Protein AF-0000000078280649 (afdb_homodimer)

Secondary structure (DSSP, 8-state):
-EEEEEE-GGGHHHHHHHHHHTHHHHTTSEEEE-HHHHHHHHHHH---EEE---GGGTHHHHHHHHHHHT--SEEEEE--TT---TTS--HHHHHHHHHHTT--EESSHHHHHHHHHHHHHTTTGGGTT-/-EEEEEE-GGGHHHHHHHHHHTHHHHTTSEEEE-HHHHHHHHHHH---EEE---GGGTHHHHHHHHHHHT--SEEEEE--TT---TTS--HHHHHHHHHHTT--EESSHHHHHHHHHHHHHTTTGGGTT-

Solvent-accessible surface area (backbone atoms only — not comparable to full-atom values): 13720 Å² total; per-residue (Å²): 98,33,37,32,40,44,58,34,81,94,31,42,68,57,50,40,54,51,44,50,76,41,36,78,60,52,68,75,37,46,40,33,17,25,28,65,54,21,53,51,42,26,72,72,56,71,48,78,52,50,57,43,46,38,51,83,74,45,9,48,56,54,51,50,49,35,47,77,71,62,68,37,58,31,38,40,38,38,59,52,80,90,60,81,52,89,77,43,74,57,66,64,62,53,49,44,52,28,42,69,69,50,34,26,54,17,58,30,67,50,25,34,53,32,46,54,51,20,52,69,72,50,72,56,53,72,66,70,74,102,98,31,36,34,39,44,55,32,80,93,32,41,67,57,50,40,54,51,44,50,77,41,37,77,59,51,69,75,39,46,37,33,17,25,28,63,54,22,51,51,43,26,70,71,55,71,48,79,52,50,57,42,45,38,52,81,74,46,10,48,56,56,50,50,49,35,46,76,71,62,66,37,57,30,37,40,38,38,60,52,78,90,60,81,51,87,76,44,74,58,66,66,61,53,50,44,53,27,42,69,68,50,33,27,53,16,58,30,66,49,24,35,53,30,46,54,51,20,51,69,72,50,70,56,52,73,65,69,74,102

pLDDT: mean 94.7, std 7.44, range [45.91, 98.75]

InterPro domains:
  IPR004363 Methylglyoxal synthase [MF_00549] (1-120)
  IPR004363 Methylglyoxal synthase [NF003559] (2-118)
  IPR004363 Methylglyoxal synthase [PTHR30492] (2-117)
  IPR011607 Methylglyoxal synthase-like domain [PF02142] (21-107)
  IPR011607 Methylglyoxal synthase-like domain [PS51855] (1-130)
  IPR011607 Methylglyoxal synthase-like domain [SM00851] (14-107)
  IPR036914 Methylglyoxal synthase-like domain superfamily [G3DSA:3.40.50.1380] (1-124)
  IPR036914 Methylglyoxal synthase-like domain superfamily [SSF52335] (1-127)

Nearest PDB structures (foldseek):
  1wo8-assembly1_A  TM=9.524E-01  e=4.689E-14  Thermus thermophilus HB8
  2xw6-assembly1_A  TM=9.669E-01  e=7.816E-14  Thermus sp. GH5
  6f2c-assembly2_G  TM=9.541E-01  e=9.467E-14  Bacillus subtilis subsp. subtilis str. 168
  1vmd-assembly1_A  TM=9.645E-01  e=3.176E-12  Thermotoga maritima
  1b93-assembly1_C-2  TM=9.487E-01  e=2.795E-12  Escherichia coli

Organism: NCBI:txid1796616

Sequence (260 aa):
MNVGIIAHNSKKPLIEDFCIAYKNILAKHQVYATGTTGRRIEEVTNLHVHKFLPGSMGGDKQFTEMIERGDIDMVIFFYNPAMIDQKEPDVYQISRCCDQYNIPIATNIATAESLILGLDHGDLDWRLSKMNVGIIAHNSKKPLIEDFCIAYKNILAKHQVYATGTTGRRIEEVTNLHVHKFLPGSMGGDKQFTEMIERGDIDMVIFFYNPAMIDQKEPDVYQISRCCDQYNIPIATNIATAESLILGLDHGDLDWRLSK

Radius of gyration: 17.65 Å; Cα contacts (8 Å, |Δi|>4): 474; chains: 2; bounding box: 36×46×35 Å

Structure (mmCIF, N/CA/C/O backbone):
data_AF-0000000078280649-model_v1
#
loop_
_entity.id
_entity.type
_entity.pdbx_description
1 polymer 'Methylglyoxal synthase'
#
loop_
_atom_site.group_PDB
_atom_site.id
_atom_site.type_symbol
_atom_site.label_atom_id
_atom_site.label_alt_id
_atom_site.label_comp_id
_atom_site.label_asym_id
_atom_site.label_entity_id
_atom_site.label_seq_id
_atom_site.pdbx_PDB_ins_code
_atom_site.Cartn_x
_atom_site.Cartn_y
_atom_site.Cartn_z
_atom_site.occupancy
_atom_site.B_iso_or_equiv
_atom_site.auth_seq_id
_atom_site.auth_comp_id
_atom_site.auth_asym_id
_atom_site.auth_atom_id
_atom_site.pdbx_PDB_model_num
ATOM 1 N N . MET A 1 1 ? 10.789 -14.617 2.984 1 94.81 1 MET A N 1
ATOM 2 C CA . MET A 1 1 ? 9.453 -14.086 3.236 1 94.81 1 MET A CA 1
ATOM 3 C C . MET A 1 1 ? 8.422 -14.734 2.32 1 94.81 1 MET A C 1
ATOM 5 O O . MET A 1 1 ? 8.766 -15.234 1.247 1 94.81 1 MET A O 1
ATOM 9 N N . ASN A 1 2 ? 7.168 -14.852 2.842 1 97.31 2 ASN A N 1
ATOM 10 C CA . ASN A 1 2 ? 6.051 -15.352 2.053 1 97.31 2 ASN A CA 1
ATOM 11 C C . ASN A 1 2 ? 5.285 -14.211 1.379 1 97.31 2 ASN A C 1
ATOM 13 O O . ASN A 1 2 ? 4.625 -13.414 2.051 1 97.31 2 ASN A O 1
ATOM 17 N N . VAL A 1 3 ? 5.391 -14.234 0.053 1 98.31 3 VAL A N 1
ATOM 18 C CA . VAL A 1 3 ? 4.742 -13.18 -0.714 1 98.31 3 VAL A CA 1
ATOM 19 C C . VAL A 1 3 ? 3.467 -13.719 -1.36 1 98.31 3 VAL A C 1
ATOM 21 O O . VAL A 1 3 ? 3.516 -14.664 -2.15 1 98.31 3 VAL A O 1
ATOM 24 N N . GLY A 1 4 ? 2.338 -13.125 -0.952 1 98.56 4 GLY A N 1
ATOM 25 C CA . GLY A 1 4 ? 1.066 -13.484 -1.56 1 98.56 4 GLY A CA 1
ATOM 26 C C . GLY A 1 4 ? 0.704 -12.609 -2.744 1 98.56 4 GLY A C 1
ATOM 27 O O . GLY A 1 4 ? 0.724 -11.383 -2.645 1 98.56 4 GLY A O 1
ATOM 28 N N . ILE A 1 5 ? 0.337 -13.258 -3.867 1 98.5 5 ILE A N 1
ATOM 29 C CA . ILE A 1 5 ? -0.016 -12.531 -5.078 1 98.5 5 ILE A CA 1
ATOM 30 C C . ILE A 1 5 ? -1.405 -12.953 -5.551 1 98.5 5 ILE A C 1
ATOM 32 O O . ILE A 1 5 ? -1.698 -14.141 -5.652 1 98.5 5 ILE A O 1
ATOM 36 N N . ILE A 1 6 ? -2.271 -12 -5.762 1 97.5 6 ILE A N 1
ATOM 37 C CA . ILE A 1 6 ? -3.635 -12.211 -6.234 1 97.5 6 ILE A CA 1
ATOM 38 C C . ILE A 1 6 ? -4.02 -11.117 -7.227 1 97.5 6 ILE A C 1
ATOM 40 O O . ILE A 1 6 ? -3.555 -9.977 -7.109 1 97.5 6 ILE A O 1
ATOM 44 N N . ALA A 1 7 ? -4.773 -11.477 -8.242 1 96.81 7 ALA A N 1
ATOM 45 C CA . ALA A 1 7 ? -5.152 -10.492 -9.258 1 96.81 7 ALA A CA 1
ATOM 46 C C . ALA A 1 7 ? -6.539 -10.789 -9.812 1 96.81 7 ALA A C 1
ATOM 48 O O . ALA A 1 7 ? -6.938 -11.953 -9.914 1 96.81 7 ALA A O 1
ATOM 49 N N . HIS A 1 8 ? -7.246 -9.742 -10.172 1 96.19 8 HIS A N 1
ATOM 50 C CA . HIS A 1 8 ? -8.398 -9.891 -11.047 1 96.19 8 HIS A CA 1
ATOM 51 C C . HIS A 1 8 ? -7.977 -10.375 -12.43 1 96.19 8 HIS A C 1
ATOM 53 O O . HIS A 1 8 ? -6.828 -10.188 -12.836 1 96.19 8 HIS A O 1
ATOM 59 N N . ASN A 1 9 ? -8.953 -10.953 -13.125 1 94.44 9 ASN A N 1
ATOM 60 C CA . ASN A 1 9 ? -8.656 -11.531 -14.43 1 94.44 9 ASN A CA 1
ATOM 61 C C . ASN A 1 9 ? -8.102 -10.492 -15.398 1 94.44 9 ASN A C 1
ATOM 63 O O . ASN A 1 9 ? -7.137 -10.766 -16.125 1 94.44 9 ASN A O 1
ATOM 67 N N . SER A 1 10 ? -8.641 -9.328 -15.43 1 95.69 10 SER A N 1
ATOM 68 C CA . SER A 1 10 ? -8.25 -8.273 -16.359 1 95.69 10 SER A CA 1
ATOM 69 C C . SER A 1 10 ? -6.852 -7.75 -16.047 1 95.69 10 SER A C 1
ATOM 71 O O . SER A 1 10 ? -6.254 -7.039 -16.859 1 95.69 10 SER A O 1
ATOM 73 N N . LYS A 1 11 ? -6.293 -8.125 -14.867 1 96.94 11 LYS A N 1
ATOM 74 C CA . LYS A 1 11 ? -5.004 -7.59 -14.438 1 96.94 11 LYS A CA 1
ATOM 75 C C . LYS A 1 11 ? -3.934 -8.68 -14.422 1 96.94 11 LYS A C 1
ATOM 77 O O . LYS A 1 11 ? -2.775 -8.414 -14.094 1 96.94 11 LYS A O 1
ATOM 82 N N . LYS A 1 12 ? -4.262 -9.891 -14.797 1 97.06 12 LYS A N 1
ATOM 83 C CA . LYS A 1 12 ? -3.309 -11 -14.758 1 97.06 12 LYS A CA 1
ATOM 84 C C . LYS A 1 12 ? -2.154 -10.766 -15.734 1 97.06 12 LYS A C 1
ATOM 86 O O . LYS A 1 12 ? -1.007 -11.102 -15.438 1 97.06 12 LYS A O 1
ATOM 91 N N . PRO A 1 13 ? -2.404 -10.109 -16.922 1 98 13 PRO A N 1
ATOM 92 C CA . PRO A 1 13 ? -1.24 -9.766 -17.734 1 98 13 PRO A CA 1
ATOM 93 C C . PRO A 1 13 ? -0.276 -8.82 -17.016 1 98 13 PRO A C 1
ATOM 95 O O . PRO A 1 13 ? 0.942 -8.953 -17.172 1 98 13 PRO A O 1
ATOM 98 N N . LEU A 1 14 ? -0.822 -7.922 -16.234 1 97.81 14 LEU A N 1
ATOM 99 C CA . LEU A 1 14 ? 0.015 -7.004 -15.469 1 97.81 14 LEU A CA 1
ATOM 100 C C . LEU A 1 14 ? 0.838 -7.754 -14.422 1 97.81 14 LEU A C 1
ATOM 102 O O . LEU A 1 14 ? 2.01 -7.438 -14.203 1 97.81 14 LEU A O 1
ATOM 106 N N . ILE A 1 15 ? 0.266 -8.742 -13.773 1 97.88 15 ILE A N 1
ATOM 107 C CA . ILE A 1 15 ? 0.989 -9.539 -12.789 1 97.88 15 ILE A CA 1
ATOM 108 C C . ILE A 1 15 ? 2.109 -10.312 -13.484 1 97.88 15 ILE A C 1
ATOM 110 O O . ILE A 1 15 ? 3.203 -10.461 -12.93 1 97.88 15 ILE A O 1
ATOM 114 N N . GLU A 1 16 ? 1.781 -10.82 -14.656 1 98.56 16 GLU A N 1
ATOM 115 C CA . GLU A 1 16 ? 2.82 -11.516 -15.406 1 98.56 16 GLU A CA 1
ATOM 116 C C . GLU A 1 16 ? 4.02 -10.609 -15.656 1 98.56 16 GLU A C 1
ATOM 118 O O . GLU A 1 16 ? 5.156 -10.977 -15.367 1 98.56 16 GLU A O 1
ATOM 123 N N . ASP A 1 17 ? 3.752 -9.414 -16.172 1 98.56 17 ASP A N 1
ATOM 124 C CA . ASP A 1 17 ? 4.812 -8.453 -16.453 1 98.56 17 ASP A CA 1
ATOM 125 C C . ASP A 1 17 ? 5.586 -8.102 -15.18 1 98.56 17 ASP A C 1
ATOM 127 O O . ASP A 1 17 ? 6.816 -8.039 -15.195 1 98.56 17 ASP A O 1
ATOM 131 N N . PHE A 1 18 ? 4.844 -7.891 -14.109 1 98.56 18 PHE A N 1
ATOM 132 C CA . PHE A 1 18 ? 5.445 -7.543 -12.828 1 98.56 18 PHE A CA 1
ATOM 133 C C . PHE A 1 18 ? 6.375 -8.648 -12.352 1 98.56 18 PHE A C 1
ATOM 135 O O . PHE A 1 18 ? 7.504 -8.383 -11.93 1 98.56 18 PHE A O 1
ATOM 142 N N . CYS A 1 19 ? 5.902 -9.891 -12.414 1 98.75 19 CYS A N 1
ATOM 143 C CA . CYS A 1 19 ? 6.68 -11.016 -11.898 1 98.75 19 CYS A CA 1
ATOM 144 C C . CYS A 1 19 ? 7.887 -11.297 -12.789 1 98.75 19 CYS A C 1
ATOM 146 O O . CYS A 1 19 ? 8.938 -11.711 -12.297 1 98.75 19 CYS A O 1
ATOM 148 N N . ILE A 1 20 ? 7.723 -11.039 -14.125 1 98.75 20 ILE A N 1
ATOM 149 C CA . ILE A 1 20 ? 8.875 -11.156 -15.016 1 98.75 20 ILE A CA 1
ATOM 150 C C . ILE A 1 20 ? 9.922 -10.117 -14.633 1 98.75 20 ILE A C 1
ATOM 152 O O . ILE A 1 20 ? 11.102 -10.445 -14.477 1 98.75 20 ILE A O 1
ATOM 156 N N . ALA A 1 21 ? 9.539 -8.914 -14.453 1 98.31 21 ALA A N 1
ATOM 157 C CA . ALA A 1 21 ? 10.445 -7.797 -14.188 1 98.31 21 ALA A CA 1
ATOM 158 C C . ALA A 1 21 ? 11.195 -8 -12.875 1 98.31 21 ALA A C 1
ATOM 160 O O . ALA A 1 21 ? 12.359 -7.609 -12.75 1 98.31 21 ALA A O 1
ATOM 161 N N . TYR A 1 22 ? 10.516 -8.625 -11.93 1 98.31 22 TYR A N 1
ATOM 162 C CA . TYR A 1 22 ? 11.117 -8.695 -10.602 1 98.31 22 TYR A CA 1
ATOM 163 C C . TYR A 1 22 ? 11.383 -10.148 -10.203 1 98.31 22 TYR A C 1
ATOM 165 O O . TYR A 1 22 ? 11.422 -10.469 -9.016 1 98.31 22 TYR A O 1
ATOM 173 N N . LYS A 1 23 ? 11.547 -10.992 -11.164 1 98.5 23 LYS A N 1
ATOM 174 C CA . LYS A 1 23 ? 11.719 -12.43 -10.977 1 98.5 23 LYS A CA 1
ATOM 175 C C . LYS A 1 23 ? 12.906 -12.734 -10.07 1 98.5 23 LYS A C 1
ATOM 177 O O . LYS A 1 23 ? 12.828 -13.609 -9.211 1 98.5 23 LYS A O 1
ATOM 182 N N . ASN A 1 24 ? 13.969 -11.992 -10.18 1 98.44 24 ASN A N 1
ATOM 183 C CA . ASN A 1 24 ? 15.18 -12.258 -9.406 1 98.44 24 ASN A CA 1
ATOM 184 C C . ASN A 1 24 ? 14.969 -11.977 -7.922 1 98.44 24 ASN A C 1
ATOM 186 O O . ASN A 1 24 ? 15.57 -12.633 -7.07 1 98.44 24 ASN A O 1
ATOM 190 N N . ILE A 1 25 ? 14.148 -11.016 -7.637 1 98.31 25 ILE A N 1
ATOM 191 C CA . ILE A 1 25 ? 13.844 -10.719 -6.242 1 98.31 25 ILE A CA 1
ATOM 192 C C . ILE A 1 25 ? 12.859 -11.766 -5.699 1 98.31 25 ILE A C 1
ATOM 194 O O . ILE A 1 25 ? 13.078 -12.328 -4.625 1 98.31 25 ILE A O 1
ATOM 198 N N . LEU A 1 26 ? 11.836 -12.094 -6.457 1 98.5 26 LEU A N 1
ATOM 199 C CA . LEU A 1 26 ? 10.805 -13.031 -6.039 1 98.5 26 LEU A CA 1
ATOM 200 C C . LEU A 1 26 ? 11.391 -14.422 -5.82 1 98.5 26 LEU A C 1
ATOM 202 O O . LEU A 1 26 ? 10.93 -15.164 -4.945 1 98.5 26 LEU A O 1
ATOM 206 N N . ALA A 1 27 ? 12.461 -14.758 -6.574 1 98.5 27 ALA A N 1
ATOM 207 C CA . ALA A 1 27 ? 13.07 -16.078 -6.52 1 98.5 27 ALA A CA 1
ATOM 208 C C . ALA A 1 27 ? 13.711 -16.344 -5.156 1 98.5 27 ALA A C 1
ATOM 210 O O . ALA A 1 27 ? 13.984 -17.484 -4.801 1 98.5 27 ALA A O 1
ATOM 211 N N . LYS A 1 28 ? 13.961 -15.305 -4.418 1 97.69 28 LYS A N 1
ATOM 212 C CA . LYS A 1 28 ? 14.594 -15.422 -3.105 1 97.69 28 LYS A CA 1
ATOM 213 C C . LYS A 1 28 ? 13.547 -15.641 -2.014 1 97.69 28 LYS A C 1
ATOM 215 O O . LYS A 1 28 ? 13.891 -15.773 -0.836 1 97.69 28 LYS A O 1
ATOM 220 N N . HIS A 1 29 ? 12.281 -15.727 -2.373 1 97.56 29 HIS A N 1
ATOM 221 C CA . HIS A 1 29 ? 11.172 -15.82 -1.431 1 97.56 29 HIS A CA 1
ATOM 222 C C . HIS A 1 29 ? 10.188 -16.906 -1.836 1 97.56 29 HIS A C 1
ATOM 224 O O . HIS A 1 29 ? 10.398 -17.594 -2.838 1 97.56 29 HIS A O 1
ATOM 230 N N . GLN A 1 30 ? 9.266 -17.172 -0.941 1 98.06 30 GLN A N 1
ATOM 231 C CA . GLN A 1 30 ? 8.172 -18.062 -1.276 1 98.06 30 GLN A CA 1
ATOM 232 C C . GLN A 1 30 ? 6.977 -17.297 -1.829 1 98.06 30 GLN A C 1
ATOM 234 O O . GLN A 1 30 ? 6.527 -16.312 -1.222 1 98.06 30 GLN A O 1
ATOM 239 N N . VAL A 1 31 ? 6.527 -17.766 -2.979 1 98.62 31 VAL A N 1
ATOM 240 C CA . VAL A 1 31 ? 5.414 -17.078 -3.621 1 98.62 31 VAL A CA 1
ATOM 241 C C . VAL A 1 31 ? 4.137 -17.906 -3.471 1 98.62 31 VAL A C 1
ATOM 243 O O . VAL A 1 31 ? 4.137 -19.109 -3.727 1 98.62 31 VAL A O 1
ATOM 246 N N . TYR A 1 32 ? 3.111 -17.297 -3.016 1 98.69 32 TYR A N 1
ATOM 247 C CA . TYR A 1 32 ? 1.771 -17.859 -2.902 1 98.69 32 TYR A CA 1
ATOM 248 C C . TYR A 1 32 ? 0.788 -17.125 -3.801 1 98.69 32 TYR A C 1
ATOM 250 O O . TYR A 1 32 ? 0.842 -15.898 -3.914 1 98.69 32 TYR A O 1
ATOM 258 N N . ALA A 1 33 ? -0.126 -17.859 -4.406 1 98.19 33 ALA A N 1
ATOM 259 C CA . ALA A 1 33 ? -1.105 -17.219 -5.281 1 98.19 33 ALA A CA 1
ATOM 260 C C . ALA A 1 33 ? -2.348 -18.094 -5.445 1 98.19 33 ALA A C 1
ATOM 262 O O . ALA A 1 33 ? -2.322 -19.281 -5.133 1 98.19 33 ALA A O 1
ATOM 263 N N . THR A 1 34 ? -3.445 -17.438 -5.816 1 95.88 34 THR A N 1
ATOM 264 C CA . THR A 1 34 ? -4.609 -18.219 -6.207 1 95.88 34 THR A CA 1
ATOM 265 C C . THR A 1 34 ? -4.305 -19.062 -7.449 1 95.88 34 THR A C 1
ATOM 267 O O . THR A 1 34 ? -3.367 -18.75 -8.188 1 95.88 34 THR A O 1
ATOM 270 N N . GLY A 1 35 ? -5.066 -20.078 -7.695 1 95.31 35 GLY A N 1
ATOM 271 C CA . GLY A 1 35 ? -4.777 -21.109 -8.672 1 95.31 35 GLY A CA 1
ATOM 272 C C . GLY A 1 35 ? -4.461 -20.562 -10.055 1 95.31 35 GLY A C 1
ATOM 273 O O . GLY A 1 35 ? -3.385 -20.812 -10.594 1 95.31 35 GLY A O 1
ATOM 274 N N . THR A 1 36 ? -5.316 -19.766 -10.648 1 94.62 36 THR A N 1
ATOM 275 C CA . THR A 1 36 ? -5.105 -19.266 -12 1 94.62 36 THR A CA 1
ATOM 276 C C . THR A 1 36 ? -3.957 -18.25 -12.031 1 94.62 36 THR A C 1
ATOM 278 O O . THR A 1 36 ? -3.086 -18.328 -12.898 1 94.62 36 THR A O 1
ATOM 281 N N . THR A 1 37 ? -3.867 -17.391 -11.07 1 96.81 37 THR A N 1
ATOM 282 C CA . THR A 1 37 ? -2.781 -16.406 -10.969 1 96.81 37 THR A CA 1
ATOM 283 C C . THR A 1 37 ? -1.438 -17.125 -10.82 1 96.81 37 THR A C 1
ATOM 285 O O . THR A 1 37 ? -0.472 -16.781 -11.508 1 96.81 37 THR A O 1
ATOM 288 N N . GLY A 1 38 ? -1.431 -18.094 -9.992 1 98.06 38 GLY A N 1
ATOM 289 C CA . GLY A 1 38 ? -0.205 -18.828 -9.75 1 98.06 38 GLY A CA 1
ATOM 290 C C . GLY A 1 38 ? 0.308 -19.562 -10.969 1 98.06 38 GLY A C 1
ATOM 291 O O . GLY A 1 38 ? 1.511 -19.562 -11.242 1 98.06 38 GLY A O 1
ATOM 292 N N . ARG A 1 39 ? -0.624 -20.203 -11.695 1 97.75 39 ARG A N 1
ATOM 293 C CA . ARG A 1 39 ? -0.247 -20.906 -12.914 1 97.75 39 ARG A CA 1
ATOM 294 C C . ARG A 1 39 ? 0.385 -19.953 -13.922 1 97.75 39 ARG A C 1
ATOM 296 O O . ARG A 1 39 ? 1.415 -20.266 -14.523 1 97.75 39 ARG A O 1
ATOM 303 N N . ARG A 1 40 ? -0.189 -18.812 -14.094 1 97.81 40 ARG A N 1
ATOM 304 C CA . ARG A 1 40 ? 0.304 -17.812 -15.047 1 97.81 40 ARG A CA 1
ATOM 305 C C . ARG A 1 40 ? 1.692 -17.328 -14.648 1 97.81 40 ARG A C 1
ATOM 307 O O . ARG A 1 40 ? 2.572 -17.188 -15.5 1 97.81 40 ARG A O 1
ATOM 314 N N . ILE A 1 41 ? 1.835 -17.078 -13.344 1 98.56 41 ILE A N 1
ATOM 315 C CA . ILE A 1 41 ? 3.131 -16.625 -12.852 1 98.56 41 ILE A CA 1
ATOM 316 C C . ILE A 1 41 ? 4.191 -17.688 -13.133 1 98.56 41 ILE A C 1
ATOM 318 O O . ILE A 1 41 ? 5.27 -17.375 -13.641 1 98.56 41 ILE A O 1
ATOM 322 N N . GLU A 1 42 ? 3.869 -18.938 -12.859 1 98.56 42 GLU A N 1
ATOM 323 C CA . GLU A 1 42 ? 4.809 -20.031 -13.102 1 98.56 42 GLU A CA 1
ATOM 324 C C . GLU A 1 42 ? 5.191 -20.109 -14.57 1 98.56 42 GLU A C 1
ATOM 326 O O . GLU A 1 42 ? 6.367 -20.297 -14.906 1 98.56 42 GLU A O 1
ATOM 331 N N . GLU A 1 43 ? 4.273 -19.969 -15.359 1 98.31 43 GLU A N 1
ATOM 332 C CA . GLU A 1 43 ? 4.477 -20.109 -16.797 1 98.31 43 GLU A CA 1
ATOM 333 C C . GLU A 1 43 ? 5.449 -19.062 -17.328 1 98.31 43 GLU A C 1
ATOM 335 O O . GLU A 1 43 ? 6.293 -19.359 -18.172 1 98.31 43 GLU A O 1
ATOM 340 N N . VAL A 1 44 ? 5.391 -17.875 -16.812 1 98.38 44 VAL A N 1
ATOM 341 C CA . VAL A 1 44 ? 6.145 -16.797 -17.438 1 98.38 44 VAL A CA 1
ATOM 342 C C . VAL A 1 44 ? 7.48 -16.609 -16.719 1 98.38 44 VAL A C 1
ATOM 344 O O . VAL A 1 44 ? 8.391 -15.953 -17.234 1 98.38 44 VAL A O 1
ATOM 347 N N . THR A 1 45 ? 7.613 -17.125 -15.477 1 98.44 45 THR A N 1
ATOM 348 C CA . THR A 1 45 ? 8.82 -16.828 -14.711 1 98.44 45 THR A CA 1
ATOM 349 C C . THR A 1 45 ? 9.586 -18.125 -14.398 1 98.44 45 THR A C 1
ATOM 351 O O . THR A 1 45 ? 10.75 -18.062 -13.992 1 98.44 45 THR A O 1
ATOM 354 N N . ASN A 1 46 ? 8.953 -19.281 -14.43 1 98 46 ASN A N 1
ATOM 355 C CA . ASN A 1 46 ? 9.477 -20.578 -14.023 1 98 46 ASN A CA 1
ATOM 356 C C . ASN A 1 46 ? 9.75 -20.625 -12.523 1 98 46 ASN A C 1
ATOM 358 O O . ASN A 1 46 ? 10.508 -21.469 -12.055 1 98 46 ASN A O 1
ATOM 362 N N . LEU A 1 47 ? 9.203 -19.688 -11.773 1 98.25 47 LEU A N 1
ATOM 363 C CA . LEU A 1 47 ? 9.25 -19.75 -10.312 1 98.25 47 LEU A CA 1
ATOM 364 C C . LEU A 1 47 ? 8.281 -20.797 -9.781 1 98.25 47 LEU A C 1
ATOM 366 O O . LEU A 1 47 ? 7.219 -21.016 -10.375 1 98.25 47 LEU A O 1
ATOM 370 N N . HIS A 1 48 ? 8.688 -21.438 -8.703 1 98.19 48 HIS A N 1
ATOM 371 C CA . HIS A 1 48 ? 7.703 -22.25 -7.992 1 98.19 48 HIS A CA 1
ATOM 372 C C . HIS A 1 48 ? 6.703 -21.375 -7.246 1 98.19 48 HIS A C 1
ATOM 374 O O . HIS A 1 48 ? 7.098 -20.438 -6.539 1 98.19 48 HIS A O 1
ATOM 380 N N . VAL A 1 49 ? 5.41 -21.656 -7.426 1 98.56 49 VAL A N 1
ATOM 381 C CA . VAL A 1 49 ? 4.344 -20.922 -6.754 1 98.56 49 VAL A CA 1
ATOM 382 C C . VAL A 1 49 ? 3.457 -21.891 -5.973 1 98.56 49 VAL A C 1
ATOM 384 O O . VAL A 1 49 ? 3.012 -22.906 -6.512 1 98.56 49 VAL A O 1
ATOM 387 N N . HIS A 1 50 ? 3.314 -21.625 -4.711 1 98.56 50 HIS A N 1
ATOM 388 C CA . HIS A 1 50 ? 2.291 -22.328 -3.938 1 98.56 50 HIS A CA 1
ATOM 389 C C . HIS A 1 50 ? 0.893 -21.859 -4.32 1 98.56 50 HIS A C 1
ATOM 391 O O . HIS A 1 50 ? 0.534 -20.703 -4.062 1 98.56 50 HIS A O 1
ATOM 397 N N . LYS A 1 51 ? 0.156 -22.734 -4.891 1 98.06 51 LYS A N 1
ATOM 398 C CA . LYS A 1 51 ? -1.134 -22.312 -5.434 1 98.06 51 LYS A CA 1
ATOM 399 C C . LYS A 1 51 ? -2.279 -22.75 -4.527 1 98.06 51 LYS A C 1
ATOM 401 O O . LYS A 1 51 ? -2.326 -23.906 -4.09 1 98.06 51 LYS A O 1
ATOM 406 N N . PHE A 1 52 ? -3.125 -21.719 -4.164 1 96.56 52 PHE A N 1
ATOM 407 C CA . PHE A 1 52 ? -4.43 -22.016 -3.58 1 96.56 52 PHE A CA 1
ATOM 408 C C . PHE A 1 52 ? -5.41 -22.484 -4.648 1 96.56 52 PHE A C 1
ATOM 410 O O . PHE A 1 52 ? -5.012 -22.75 -5.785 1 96.56 52 PHE A O 1
ATOM 417 N N . LEU A 1 53 ? -6.684 -22.703 -4.223 1 94.5 53 LEU A N 1
ATOM 418 C CA . LEU A 1 53 ? -7.75 -22.906 -5.195 1 94.5 53 LEU A CA 1
ATOM 419 C C . LEU A 1 53 ? -7.957 -21.656 -6.051 1 94.5 53 LEU A C 1
ATOM 421 O O . LEU A 1 53 ? -7.527 -20.562 -5.68 1 94.5 53 LEU A O 1
ATOM 425 N N . PRO A 1 54 ? -8.609 -21.922 -7.215 1 91.44 54 PRO A N 1
ATOM 426 C CA . PRO A 1 54 ? -9.031 -20.719 -7.941 1 91.44 54 PRO A CA 1
ATOM 427 C C . PRO A 1 54 ? -9.914 -19.812 -7.098 1 91.44 54 PRO A C 1
ATOM 429 O O . PRO A 1 54 ? -10.633 -20.281 -6.211 1 91.44 54 PRO A O 1
ATOM 432 N N . GLY A 1 55 ? -9.797 -18.438 -7.316 1 86.81 55 GLY A N 1
ATOM 433 C CA . GLY A 1 55 ? -10.562 -17.469 -6.547 1 86.81 55 GLY A CA 1
ATOM 434 C C . GLY A 1 55 ? -12.039 -17.797 -6.488 1 86.81 55 GLY A C 1
ATOM 435 O O . GLY A 1 55 ? -12.656 -17.719 -5.422 1 86.81 55 GLY A O 1
ATOM 436 N N . SER A 1 56 ? -12.617 -18.188 -7.641 1 85.62 56 SER A N 1
ATOM 437 C CA . SER A 1 56 ? -14.039 -18.469 -7.742 1 85.62 56 SER A CA 1
ATOM 438 C C . SER A 1 56 ? -14.406 -19.719 -6.941 1 85.62 56 SER A C 1
ATOM 440 O O . SER A 1 56 ? -15.586 -19.969 -6.684 1 85.62 56 SER A O 1
ATOM 442 N N . MET A 1 57 ? -13.492 -20.484 -6.52 1 91.56 57 MET A N 1
ATOM 443 C CA . MET A 1 57 ? -13.734 -21.734 -5.812 1 91.56 57 MET A CA 1
ATOM 444 C C . MET A 1 57 ? -13.297 -21.625 -4.352 1 91.56 57 MET A C 1
ATOM 446 O O . MET A 1 57 ? -13.172 -22.641 -3.662 1 91.56 57 MET A O 1
ATOM 450 N N . GLY A 1 58 ? -12.938 -20.453 -3.896 1 92.25 58 GLY A N 1
ATOM 451 C CA . GLY A 1 58 ? -12.594 -20.25 -2.496 1 92.25 58 GLY A CA 1
ATOM 452 C C . GLY A 1 58 ? -11.125 -19.938 -2.279 1 92.25 58 GLY A C 1
ATOM 453 O O . GLY A 1 58 ? -10.672 -19.812 -1.138 1 92.25 58 GLY A O 1
ATOM 454 N N . GLY A 1 59 ? -10.344 -19.828 -3.336 1 93.81 59 GLY A N 1
ATOM 455 C CA . GLY A 1 59 ? -8.938 -19.5 -3.205 1 93.81 59 GLY A CA 1
ATOM 456 C C . GLY A 1 59 ? -8.688 -18.203 -2.48 1 93.81 59 GLY A C 1
ATOM 457 O O . GLY A 1 59 ? -7.668 -18.047 -1.797 1 93.81 59 GLY A O 1
ATOM 458 N N . ASP A 1 60 ? -9.586 -17.234 -2.65 1 93.38 60 ASP A N 1
ATOM 459 C CA . ASP A 1 60 ? -9.453 -15.945 -1.966 1 93.38 60 ASP A CA 1
ATOM 460 C C . ASP A 1 60 ? -9.672 -16.094 -0.463 1 93.38 60 ASP A C 1
ATOM 462 O O . ASP A 1 60 ? -9.047 -15.398 0.336 1 93.38 60 ASP A O 1
ATOM 466 N N . LYS A 1 61 ? -10.547 -17 -0.014 1 94.94 61 LYS A N 1
ATOM 467 C CA . LYS A 1 61 ? -10.734 -17.281 1.407 1 94.94 61 LYS A CA 1
ATOM 468 C C . LYS A 1 61 ? -9.508 -17.969 1.996 1 94.94 61 LYS A C 1
ATOM 470 O O . LYS A 1 61 ? -9.078 -17.656 3.105 1 94.94 61 LYS A O 1
ATOM 475 N N . GLN A 1 62 ? -8.992 -18.953 1.239 1 95.75 62 GLN A N 1
ATOM 476 C CA . GLN A 1 62 ? -7.738 -19.578 1.653 1 95.75 62 GLN A CA 1
ATOM 477 C C . GLN A 1 62 ? -6.641 -18.547 1.852 1 95.75 62 GLN A C 1
ATOM 479 O O . GLN A 1 62 ? -5.926 -18.562 2.857 1 95.75 62 GLN A O 1
ATOM 484 N N . PHE A 1 63 ? -6.566 -17.625 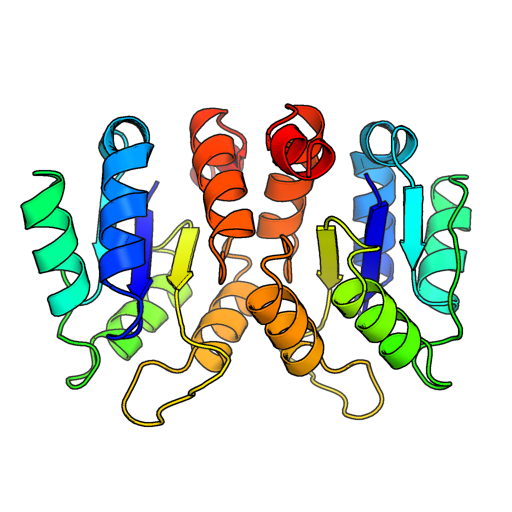0.877 1 95.19 63 PHE A N 1
ATOM 485 C CA . PHE A 1 63 ? -5.586 -16.531 0.903 1 95.19 63 PHE A CA 1
ATOM 486 C C . PHE A 1 63 ? -5.75 -15.688 2.158 1 95.19 63 PHE A C 1
ATOM 488 O O . PHE A 1 63 ? -4.789 -15.469 2.896 1 95.19 63 PHE A O 1
ATOM 495 N N . THR A 1 64 ? -6.957 -15.273 2.469 1 96.38 64 THR A N 1
ATOM 496 C CA . THR A 1 64 ? -7.242 -14.43 3.623 1 96.38 64 THR A CA 1
ATOM 497 C C . THR A 1 64 ? -6.941 -15.172 4.922 1 96.38 64 THR A C 1
ATOM 499 O O . THR A 1 64 ? -6.426 -14.586 5.871 1 96.38 64 THR A O 1
ATOM 502 N N . GLU A 1 65 ? -7.23 -16.453 4.977 1 97 65 GLU A N 1
ATOM 503 C CA . GLU A 1 65 ? -6.93 -17.266 6.152 1 97 65 GLU A CA 1
ATOM 504 C C . GLU A 1 65 ? -5.43 -17.297 6.43 1 97 65 GLU A C 1
ATOM 506 O O . GLU A 1 65 ? -5.008 -17.219 7.586 1 97 65 GLU A O 1
ATOM 511 N N . MET A 1 66 ? -4.656 -17.391 5.406 1 96.81 66 MET A N 1
ATOM 512 C CA . MET A 1 66 ? -3.207 -17.422 5.566 1 96.81 66 MET A CA 1
ATOM 513 C C . MET A 1 66 ? -2.693 -16.094 6.109 1 96.81 66 MET A C 1
ATOM 515 O O . MET A 1 66 ? -1.76 -16.078 6.914 1 96.81 66 MET A O 1
ATOM 519 N N . ILE A 1 67 ? -3.275 -14.992 5.652 1 96.44 67 ILE A N 1
ATOM 520 C CA . ILE A 1 67 ? -2.926 -13.68 6.184 1 96.44 67 ILE A CA 1
ATOM 521 C C . ILE A 1 67 ? -3.227 -13.633 7.68 1 96.44 67 ILE A C 1
ATOM 523 O O . ILE A 1 67 ? -2.371 -13.25 8.484 1 96.44 67 ILE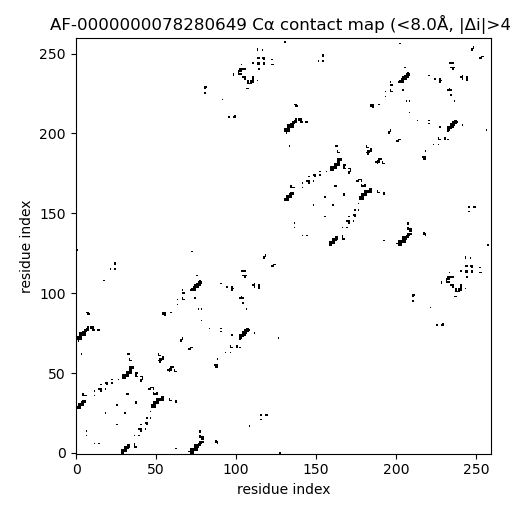 A O 1
ATOM 527 N N . GLU A 1 68 ? -4.406 -14.102 8.062 1 96.31 68 GLU A N 1
ATOM 528 C CA . GLU A 1 68 ? -4.875 -14.039 9.445 1 96.31 68 GLU A CA 1
ATOM 529 C C . GLU A 1 68 ? -4 -14.891 10.359 1 96.31 68 GLU A C 1
ATOM 531 O O . GLU A 1 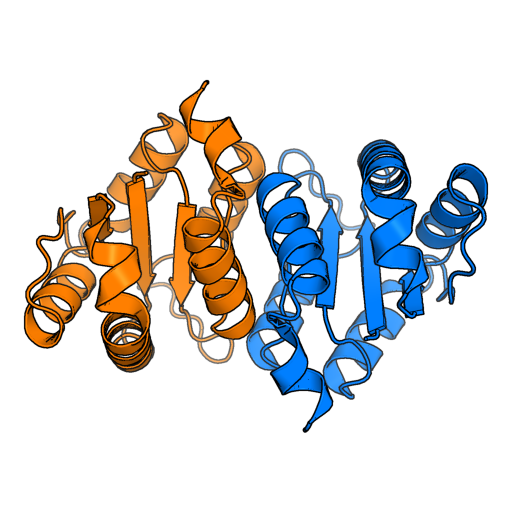68 ? -3.805 -14.547 11.531 1 96.31 68 GLU A O 1
ATOM 536 N N . ARG A 1 69 ? -3.439 -15.914 9.789 1 95.69 69 ARG A N 1
ATOM 537 C CA . ARG A 1 69 ? -2.609 -16.828 10.57 1 95.69 69 ARG A CA 1
ATOM 538 C C . ARG A 1 69 ? -1.177 -16.312 10.672 1 95.69 69 ARG A C 1
ATOM 540 O O . ARG A 1 69 ? -0.365 -16.859 11.414 1 95.69 69 ARG A O 1
ATOM 547 N N . GLY A 1 70 ? -0.873 -15.367 9.906 1 93.25 70 GLY A N 1
ATOM 548 C CA . GLY A 1 70 ? 0.478 -14.828 9.93 1 93.25 70 GLY A CA 1
ATOM 549 C C . GLY A 1 70 ? 1.415 -15.531 8.961 1 93.25 70 GLY A C 1
ATOM 550 O O . GLY A 1 70 ? 2.635 -15.375 9.047 1 93.25 70 GLY A O 1
ATOM 551 N N . ASP A 1 71 ? 0.859 -16.219 7.965 1 96.19 71 ASP A N 1
ATOM 552 C CA . ASP A 1 71 ? 1.659 -17.031 7.059 1 96.19 71 ASP A CA 1
ATOM 553 C C . ASP A 1 71 ? 1.973 -16.266 5.77 1 96.19 71 ASP A C 1
ATOM 555 O O . ASP A 1 71 ? 2.584 -16.828 4.852 1 96.19 71 ASP A O 1
ATOM 559 N N . ILE A 1 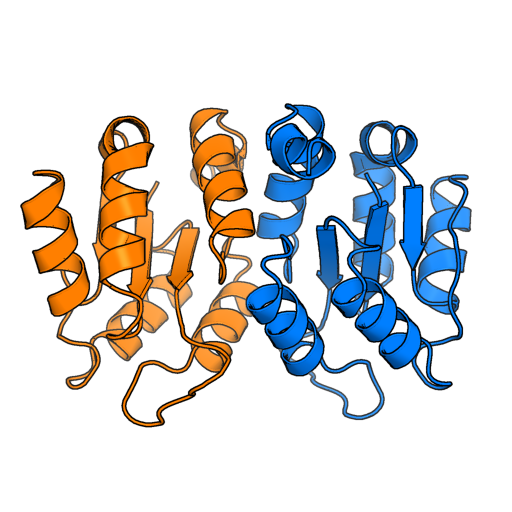72 ? 1.54 -15.039 5.637 1 97.19 72 ILE A N 1
ATOM 560 C CA . ILE A 1 72 ? 1.87 -14.164 4.52 1 97.19 72 ILE A CA 1
ATOM 561 C C . ILE A 1 72 ? 2.547 -12.898 5.039 1 97.19 72 ILE A C 1
ATOM 563 O O . ILE A 1 72 ? 2.064 -12.273 5.988 1 97.19 72 ILE A O 1
ATOM 567 N N . ASP A 1 73 ? 3.631 -12.508 4.391 1 96.94 73 ASP A N 1
ATOM 568 C CA . ASP A 1 73 ? 4.426 -11.391 4.887 1 96.94 73 ASP A CA 1
ATOM 569 C C . ASP A 1 73 ? 4.176 -10.125 4.062 1 96.94 73 ASP A C 1
ATOM 571 O O . ASP A 1 73 ? 4.492 -9.023 4.5 1 96.94 73 ASP A O 1
ATOM 575 N N . MET A 1 74 ? 3.668 -10.328 2.902 1 98.06 74 MET A N 1
ATOM 576 C CA . MET A 1 74 ? 3.395 -9.234 1.982 1 98.06 74 MET A CA 1
ATOM 577 C C . MET A 1 74 ? 2.352 -9.633 0.946 1 98.06 74 MET A C 1
ATOM 579 O O . MET A 1 74 ? 2.32 -10.789 0.505 1 98.06 74 MET A O 1
ATOM 583 N N . VAL A 1 75 ? 1.54 -8.672 0.543 1 98.62 75 VAL A N 1
ATOM 584 C CA . VAL A 1 75 ? 0.486 -8.977 -0.42 1 98.62 75 VAL A CA 1
ATOM 585 C C . VAL A 1 75 ? 0.574 -8.008 -1.6 1 98.62 75 VAL A C 1
ATOM 587 O O . VAL A 1 75 ? 0.737 -6.797 -1.409 1 98.62 75 VAL A O 1
ATOM 590 N N . ILE A 1 76 ? 0.558 -8.555 -2.777 1 98.69 76 ILE A N 1
ATOM 591 C CA . ILE A 1 76 ? 0.375 -7.801 -4.012 1 98.69 76 ILE A CA 1
ATOM 592 C C . ILE A 1 76 ? -0.964 -8.164 -4.648 1 98.69 76 ILE A C 1
ATOM 594 O O . ILE A 1 76 ? -1.189 -9.32 -5.012 1 98.69 76 ILE A O 1
ATOM 598 N N . PHE A 1 77 ? -1.862 -7.219 -4.703 1 98.44 77 PHE A N 1
ATOM 599 C CA . PHE A 1 77 ? -3.191 -7.43 -5.262 1 98.44 77 PHE A CA 1
ATOM 600 C C . PHE A 1 77 ? -3.486 -6.406 -6.355 1 98.44 77 PHE A C 1
ATOM 602 O O . PHE A 1 77 ? -3.74 -5.234 -6.062 1 98.44 77 PHE A O 1
ATOM 609 N N . PHE A 1 78 ? -3.518 -6.91 -7.621 1 97.5 78 PHE A N 1
ATOM 610 C CA . PHE A 1 78 ? -3.908 -6.027 -8.711 1 97.5 78 PHE A CA 1
ATOM 611 C C . PHE A 1 78 ? -5.363 -6.258 -9.102 1 97.5 78 PHE A C 1
ATOM 613 O O . PHE A 1 78 ? -5.754 -7.383 -9.422 1 97.5 78 PHE A O 1
ATOM 620 N N . TYR A 1 79 ? -6.113 -5.281 -9.078 1 96.44 79 TYR A N 1
ATOM 621 C CA . TYR A 1 79 ? -7.527 -5.32 -9.438 1 96.44 79 TYR A CA 1
ATOM 622 C C . TYR A 1 79 ? -7.895 -4.152 -10.344 1 96.44 79 TYR A C 1
ATOM 624 O O . TYR A 1 79 ? -7.062 -3.281 -10.617 1 96.44 79 TYR A O 1
ATOM 632 N N . ASN A 1 80 ? -9.047 -4.184 -10.953 1 93.44 80 ASN A N 1
ATOM 633 C CA . ASN A 1 80 ? -9.523 -3.109 -11.82 1 93.44 80 ASN A CA 1
ATOM 634 C C . ASN A 1 80 ? -10.477 -2.172 -11.086 1 93.44 80 ASN A C 1
ATOM 636 O O . ASN A 1 80 ? -11.656 -2.48 -10.93 1 93.44 80 ASN A O 1
ATOM 640 N N . PRO A 1 81 ? -9.945 -1.037 -10.719 1 91.81 81 PRO A N 1
ATOM 641 C CA . PRO A 1 81 ? -10.805 -0.13 -9.953 1 91.81 81 PRO A CA 1
ATOM 642 C C . PRO A 1 81 ? -11.969 0.414 -10.773 1 91.81 81 PRO A C 1
ATOM 644 O O . PRO A 1 81 ? -12.961 0.885 -10.203 1 91.81 81 PRO A O 1
ATOM 647 N N . ALA A 1 82 ? -11.875 0.346 -12.086 1 89.5 82 ALA A N 1
ATOM 648 C CA . ALA A 1 82 ? -12.93 0.862 -12.953 1 89.5 82 ALA A CA 1
ATOM 649 C C . ALA A 1 82 ? -14.047 -0.158 -13.117 1 89.5 82 ALA A C 1
ATOM 651 O O . ALA A 1 82 ? -15.164 0.191 -13.523 1 89.5 82 ALA A O 1
ATOM 652 N N . MET A 1 83 ? -13.75 -1.421 -12.844 1 86.94 83 MET A N 1
ATOM 653 C CA . MET A 1 83 ? -14.719 -2.49 -13.062 1 86.94 83 MET A CA 1
ATOM 654 C C . MET A 1 83 ? -14.68 -3.51 -11.93 1 86.94 83 MET A C 1
ATOM 656 O O . MET A 1 83 ? -14.078 -4.578 -12.07 1 86.94 83 MET A O 1
ATOM 660 N N . ILE A 1 84 ? -15.344 -3.221 -10.922 1 83 84 ILE A N 1
ATOM 661 C CA . ILE A 1 84 ? -15.383 -4.152 -9.797 1 83 84 ILE A CA 1
ATOM 662 C C . ILE A 1 84 ? -16.453 -5.211 -10.047 1 83 84 ILE A C 1
ATOM 664 O O . ILE A 1 84 ? -17.609 -4.887 -10.32 1 83 84 ILE A O 1
ATOM 668 N N . ASP A 1 85 ? -15.961 -6.441 -10.141 1 88.62 85 ASP A N 1
ATOM 669 C CA . ASP A 1 85 ? -16.828 -7.602 -10.336 1 88.62 85 ASP A CA 1
ATOM 670 C C . ASP A 1 85 ? -17 -8.383 -9.039 1 88.62 85 ASP A C 1
ATOM 672 O O . ASP A 1 85 ? -16.016 -8.797 -8.422 1 88.62 85 ASP A O 1
ATOM 676 N N . GLN A 1 86 ? -18.25 -8.648 -8.688 1 85.75 86 GLN A N 1
ATOM 677 C CA . GLN A 1 86 ? -18.562 -9.32 -7.43 1 85.75 86 GLN A CA 1
ATOM 678 C C . GLN A 1 86 ? -18.078 -10.766 -7.441 1 85.75 86 GLN A C 1
ATOM 680 O O . GLN A 1 86 ? -17.906 -11.383 -6.387 1 85.75 86 GLN A O 1
ATOM 685 N N . LYS A 1 87 ? -17.875 -11.281 -8.602 1 87.81 87 LYS A N 1
ATOM 686 C CA . LYS A 1 87 ? -17.438 -12.672 -8.711 1 87.81 87 LYS A CA 1
ATOM 687 C C . LYS A 1 87 ? -15.938 -12.797 -8.5 1 87.81 87 LYS A C 1
ATOM 689 O O . LYS A 1 87 ? -15.422 -13.898 -8.297 1 87.81 87 LYS A O 1
ATOM 694 N N . GLU A 1 88 ? -15.258 -11.719 -8.586 1 92.25 88 GLU A N 1
ATOM 695 C CA . GLU A 1 88 ? -13.812 -11.703 -8.383 1 92.25 88 GLU A CA 1
ATOM 696 C C . GLU A 1 88 ? -13.469 -11.406 -6.922 1 92.25 88 GLU A C 1
ATOM 698 O O . GLU A 1 88 ? -14.305 -10.898 -6.172 1 92.25 88 GLU A O 1
ATOM 703 N N . PRO A 1 89 ? -12.25 -11.727 -6.559 1 93.12 89 PRO A N 1
ATOM 704 C CA . PRO A 1 89 ? -11.859 -11.453 -5.172 1 93.12 89 PRO A CA 1
ATOM 705 C C . PRO A 1 89 ? -12.109 -10.008 -4.766 1 93.12 89 PRO A C 1
ATOM 707 O O . PRO A 1 89 ? -11.867 -9.086 -5.555 1 93.12 89 PRO A O 1
ATOM 710 N N . ASP A 1 90 ? -12.57 -9.805 -3.531 1 93 90 ASP A N 1
ATOM 711 C CA . ASP A 1 90 ? -12.906 -8.477 -3.016 1 93 90 ASP A CA 1
ATOM 712 C C . ASP A 1 90 ? -11.656 -7.762 -2.51 1 93 90 ASP A C 1
ATOM 714 O O . ASP A 1 90 ? -11.141 -8.078 -1.438 1 93 90 ASP A O 1
ATOM 718 N N . VAL A 1 91 ? -11.227 -6.738 -3.256 1 94.88 91 VAL A N 1
ATOM 719 C CA . VAL A 1 91 ? -10 -6.023 -2.934 1 94.88 91 VAL A CA 1
ATOM 720 C C . VAL A 1 91 ? -10.141 -5.324 -1.583 1 94.88 91 VAL A C 1
ATOM 722 O O . VAL A 1 91 ? -9.188 -5.246 -0.81 1 94.88 91 VAL A O 1
ATOM 725 N N . TYR A 1 92 ? -11.32 -4.883 -1.233 1 93.06 92 TYR A N 1
ATOM 726 C CA . TYR A 1 92 ? -11.508 -4.152 0.014 1 93.06 92 TYR A CA 1
ATOM 727 C C . TYR A 1 92 ? -11.453 -5.094 1.212 1 93.06 92 TYR A C 1
ATOM 729 O O . TYR A 1 92 ? -10.891 -4.75 2.254 1 93.06 92 TYR A O 1
ATOM 737 N N . GLN A 1 93 ? -12.047 -6.223 1.002 1 93.62 93 GLN A N 1
ATOM 738 C CA . GLN A 1 93 ? -12 -7.207 2.078 1 93.62 93 GLN A CA 1
ATOM 739 C C . GLN A 1 93 ? -10.57 -7.668 2.344 1 93.62 93 GLN A C 1
ATOM 741 O O . GLN A 1 93 ? -10.148 -7.758 3.496 1 93.62 93 GLN A O 1
ATOM 746 N N . ILE A 1 94 ? -9.867 -7.941 1.349 1 96.25 94 ILE A N 1
ATOM 747 C CA . ILE A 1 94 ? -8.5 -8.43 1.506 1 96.25 94 ILE A CA 1
ATOM 748 C C . ILE A 1 94 ? -7.613 -7.316 2.057 1 96.25 94 ILE A C 1
ATOM 750 O O . ILE A 1 94 ? -6.789 -7.551 2.941 1 96.25 94 ILE A O 1
ATOM 754 N N . SER A 1 95 ? -7.754 -6.086 1.551 1 97.25 95 SER A N 1
ATOM 755 C CA . SER A 1 95 ? -6.988 -4.949 2.053 1 97.25 95 SER A CA 1
ATOM 756 C C . SER A 1 95 ? -7.266 -4.707 3.531 1 97.25 95 SER A C 1
ATOM 758 O O . SER A 1 95 ? -6.336 -4.469 4.309 1 97.25 95 SER A O 1
ATOM 760 N N . ARG A 1 96 ? -8.539 -4.777 3.889 1 95.88 96 ARG A N 1
ATOM 761 C CA . ARG A 1 96 ? -8.898 -4.594 5.293 1 95.88 96 ARG A CA 1
ATOM 762 C C . ARG A 1 96 ? -8.234 -5.652 6.168 1 95.88 96 ARG A C 1
ATOM 764 O O . ARG A 1 96 ? -7.773 -5.352 7.27 1 95.88 96 ARG A O 1
ATOM 771 N N . CYS A 1 97 ? -8.234 -6.887 5.695 1 96.75 97 CYS A N 1
ATOM 772 C CA . CYS A 1 97 ? -7.578 -7.973 6.414 1 96.75 97 CYS A CA 1
ATOM 773 C C . CYS A 1 97 ? -6.094 -7.672 6.617 1 96.75 97 CYS A C 1
ATOM 775 O O . CYS A 1 97 ? -5.578 -7.801 7.727 1 96.75 97 CYS A O 1
ATOM 777 N N . CYS A 1 98 ? -5.418 -7.207 5.57 1 97.44 98 CYS A N 1
ATOM 778 C CA . CYS A 1 98 ? -4.008 -6.852 5.66 1 97.44 98 CYS A CA 1
ATOM 779 C C . CYS A 1 98 ? -3.795 -5.707 6.648 1 97.44 98 CYS A C 1
ATOM 781 O O . CYS A 1 98 ? -2.838 -5.719 7.422 1 97.44 98 CYS A O 1
ATOM 783 N N . ASP A 1 99 ? -4.672 -4.727 6.609 1 96.75 99 ASP A N 1
ATOM 784 C CA . ASP A 1 99 ? -4.559 -3.568 7.492 1 96.75 99 ASP A CA 1
ATOM 785 C C . ASP A 1 99 ? -4.77 -3.969 8.953 1 96.75 99 ASP A C 1
ATOM 787 O O . ASP A 1 99 ? -4.09 -3.459 9.844 1 96.75 99 ASP A O 1
ATOM 791 N N . GLN A 1 100 ? -5.695 -4.887 9.156 1 95.25 100 GLN A N 1
ATOM 792 C CA . GLN A 1 100 ? -5.965 -5.375 10.508 1 95.25 100 GLN A CA 1
ATOM 793 C C . GLN A 1 100 ? -4.75 -6.09 11.086 1 95.25 100 GLN A C 1
ATOM 795 O O . GLN A 1 100 ? -4.445 -5.945 12.273 1 95.25 100 GLN A O 1
ATOM 800 N N . TYR A 1 101 ? -4.016 -6.777 10.289 1 95.38 101 TYR A N 1
ATOM 801 C CA . TYR A 1 101 ? -2.926 -7.617 10.773 1 95.38 101 TYR A CA 1
ATOM 802 C C . TYR A 1 101 ? -1.572 -7.016 10.422 1 95.38 101 TYR A C 1
ATOM 804 O O . TYR A 1 101 ? -0.54 -7.676 10.547 1 95.38 101 TYR A O 1
ATOM 812 N N . ASN A 1 102 ? -1.611 -5.836 9.922 1 95.25 102 ASN A N 1
ATOM 813 C CA . ASN A 1 102 ? -0.423 -5.047 9.617 1 95.25 102 ASN A CA 1
ATOM 814 C C . ASN A 1 102 ? 0.49 -5.758 8.625 1 95.25 102 ASN A C 1
ATOM 816 O O . ASN A 1 102 ? 1.7 -5.848 8.844 1 95.25 102 ASN A O 1
ATOM 820 N N . ILE A 1 103 ? -0.081 -6.297 7.602 1 96.94 103 ILE A N 1
ATOM 821 C CA . ILE A 1 103 ? 0.643 -6.906 6.492 1 96.94 103 ILE A CA 1
ATOM 822 C C . ILE A 1 103 ? 0.85 -5.879 5.383 1 96.94 103 ILE A C 1
ATOM 824 O O . ILE A 1 103 ? -0.106 -5.242 4.93 1 96.94 103 ILE A O 1
ATOM 828 N N . PRO A 1 104 ? 2.135 -5.672 4.953 1 98.06 104 PRO A N 1
ATOM 829 C CA . PRO A 1 104 ? 2.336 -4.789 3.801 1 98.06 104 PRO A CA 1
ATOM 830 C C . PRO A 1 104 ? 1.517 -5.211 2.582 1 98.06 104 PRO A C 1
ATOM 832 O O . PRO A 1 104 ? 1.502 -6.391 2.225 1 98.06 104 PRO A O 1
ATOM 835 N N . ILE A 1 105 ? 0.835 -4.211 1.938 1 98.56 105 ILE A N 1
ATOM 836 C CA . ILE A 1 105 ? -0.027 -4.559 0.814 1 98.56 105 ILE A CA 1
ATOM 837 C C . ILE A 1 105 ? 0.084 -3.488 -0.271 1 98.56 105 ILE A C 1
ATOM 839 O O . ILE A 1 105 ? 0.169 -2.297 0.03 1 98.56 105 ILE A O 1
ATOM 843 N N . ALA A 1 106 ? 0.122 -3.967 -1.517 1 98.69 106 ALA A N 1
ATOM 844 C CA . ALA A 1 106 ? 0.055 -3.107 -2.695 1 98.69 106 ALA A CA 1
ATOM 845 C C . ALA A 1 106 ? -1.186 -3.418 -3.529 1 98.69 106 ALA A C 1
ATOM 847 O O . ALA A 1 106 ? -1.441 -4.578 -3.865 1 98.69 106 ALA A O 1
ATOM 848 N N . THR A 1 107 ? -1.914 -2.348 -3.908 1 98.38 107 THR A N 1
ATOM 849 C CA . THR A 1 107 ? -3.111 -2.541 -4.715 1 98.38 107 THR A CA 1
ATOM 850 C C . THR A 1 107 ? -2.961 -1.867 -6.078 1 98.38 107 THR A C 1
ATOM 852 O O . THR A 1 107 ? -3.92 -1.793 -6.848 1 98.38 107 THR A O 1
ATOM 855 N N . ASN A 1 108 ? -1.837 -1.333 -6.367 1 97.25 108 ASN A N 1
ATOM 856 C CA . ASN A 1 108 ? -1.471 -0.827 -7.684 1 97.25 108 ASN A CA 1
ATOM 857 C C . ASN A 1 108 ? 0.019 -1.011 -7.961 1 97.25 108 ASN A C 1
ATOM 859 O O . ASN A 1 108 ? 0.786 -1.343 -7.055 1 97.25 108 ASN A O 1
ATOM 863 N N . ILE A 1 109 ? 0.389 -0.848 -9.195 1 96.88 109 ILE A N 1
ATOM 864 C CA . ILE 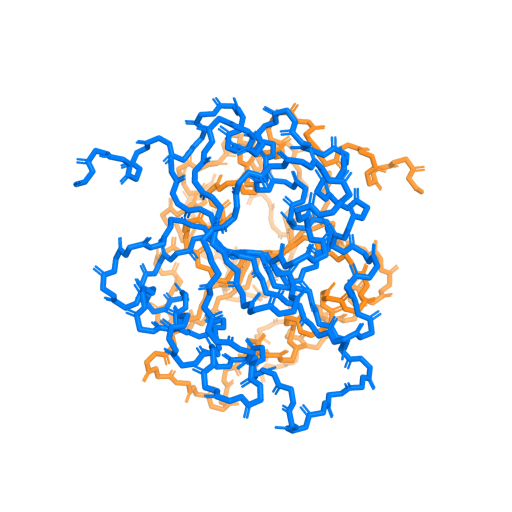A 1 109 ? 1.725 -1.215 -9.648 1 96.88 109 ILE A CA 1
ATOM 865 C C . ILE A 1 109 ? 2.762 -0.307 -8.992 1 96.88 109 ILE A C 1
ATOM 867 O O . ILE A 1 109 ? 3.863 -0.752 -8.656 1 96.88 109 ILE A O 1
ATOM 871 N N . ALA A 1 110 ? 2.504 0.932 -8.781 1 96.19 110 ALA A N 1
ATOM 872 C CA . ALA A 1 110 ? 3.459 1.854 -8.172 1 96.19 110 ALA A CA 1
ATOM 873 C C . ALA A 1 110 ? 3.787 1.436 -6.742 1 96.19 110 ALA A C 1
ATOM 875 O O . ALA A 1 110 ? 4.953 1.424 -6.348 1 96.19 110 ALA A O 1
ATOM 876 N N . THR A 1 111 ? 2.785 1.071 -5.965 1 97.94 111 THR A N 1
ATOM 877 C CA . THR A 1 111 ? 2.998 0.581 -4.605 1 97.94 111 THR A CA 1
ATOM 878 C C . THR A 1 111 ? 3.752 -0.746 -4.625 1 97.94 111 THR A C 1
ATOM 880 O O . THR A 1 111 ? 4.676 -0.95 -3.836 1 97.94 111 THR A O 1
ATOM 883 N N . ALA A 1 112 ? 3.35 -1.611 -5.555 1 98.38 112 ALA A N 1
ATOM 884 C CA . ALA A 1 112 ? 3.957 -2.938 -5.645 1 98.38 112 ALA A CA 1
ATOM 885 C C . ALA A 1 112 ? 5.453 -2.838 -5.926 1 98.38 112 ALA A C 1
ATOM 887 O O . ALA A 1 112 ? 6.254 -3.559 -5.324 1 98.38 112 ALA A O 1
ATOM 888 N N . GLU A 1 113 ? 5.82 -1.964 -6.816 1 97.25 113 GLU A N 1
ATOM 889 C CA . GLU A 1 113 ? 7.23 -1.79 -7.16 1 97.25 113 GLU A CA 1
ATOM 890 C C . GLU A 1 113 ? 8.031 -1.282 -5.965 1 97.25 113 GLU A C 1
ATOM 892 O O . GLU A 1 113 ? 9.148 -1.738 -5.723 1 97.25 113 GLU A O 1
ATOM 897 N N . SER A 1 114 ? 7.457 -0.416 -5.227 1 97.06 114 SER A N 1
ATOM 898 C CA . SER A 1 114 ? 8.133 0.06 -4.023 1 97.06 114 SER A CA 1
ATOM 899 C C . SER A 1 114 ? 8.312 -1.062 -3.008 1 97.06 114 SER A C 1
ATOM 901 O O . SER A 1 114 ? 9.383 -1.212 -2.42 1 97.06 114 SER A O 1
ATOM 903 N N . LEU A 1 115 ? 7.273 -1.84 -2.803 1 97.94 115 LEU A N 1
ATOM 904 C CA . LEU A 1 115 ? 7.324 -2.908 -1.81 1 97.94 115 LEU A CA 1
ATOM 905 C C . LEU A 1 115 ? 8.352 -3.967 -2.205 1 97.94 115 LEU A C 1
ATOM 907 O O . LEU A 1 115 ? 9.117 -4.434 -1.364 1 97.94 115 LEU A O 1
ATOM 911 N N . ILE A 1 116 ? 8.344 -4.328 -3.502 1 97.94 116 ILE A N 1
ATOM 912 C CA . ILE A 1 116 ? 9.234 -5.398 -3.936 1 97.94 116 ILE A CA 1
ATOM 913 C C . ILE A 1 116 ? 10.68 -4.926 -3.846 1 97.94 116 ILE A C 1
ATOM 915 O O . ILE A 1 116 ? 11.57 -5.699 -3.475 1 97.94 116 ILE A O 1
ATOM 919 N N . LEU A 1 117 ? 10.953 -3.672 -4.203 1 97.56 117 LEU A N 1
ATOM 920 C CA . LEU A 1 117 ? 12.297 -3.137 -4.051 1 97.56 117 LEU A CA 1
ATOM 921 C C . LEU A 1 117 ? 12.68 -3.039 -2.576 1 97.56 117 LEU A C 1
ATOM 923 O O . LEU A 1 117 ? 13.828 -3.305 -2.211 1 97.56 117 LEU A O 1
ATOM 927 N N . GLY A 1 118 ? 11.719 -2.646 -1.708 1 96.75 118 GLY A N 1
ATOM 928 C CA . GLY A 1 118 ? 11.961 -2.674 -0.274 1 96.75 118 GLY A CA 1
ATOM 929 C C . GLY A 1 118 ? 12.344 -4.047 0.241 1 96.75 118 GLY A C 1
ATOM 930 O O . GLY A 1 118 ? 13.203 -4.172 1.115 1 96.75 118 GLY A O 1
ATOM 931 N N . LEU A 1 119 ? 11.68 -5.016 -0.288 1 95.44 119 LEU A N 1
ATOM 932 C CA . LEU A 1 119 ? 12.023 -6.395 0.043 1 95.44 119 LEU A CA 1
ATOM 933 C C . LEU A 1 119 ? 13.477 -6.691 -0.319 1 95.44 119 LEU A C 1
ATOM 935 O O . LEU A 1 119 ? 14.203 -7.289 0.472 1 95.44 119 LEU A O 1
ATOM 939 N N . ASP A 1 120 ? 13.859 -6.207 -1.461 1 96 120 ASP A N 1
ATOM 940 C CA . ASP A 1 120 ? 15.211 -6.43 -1.958 1 96 120 ASP A CA 1
ATOM 941 C C . ASP A 1 120 ? 16.234 -5.695 -1.098 1 96 120 ASP A C 1
ATOM 943 O O . ASP A 1 120 ? 17.359 -6.184 -0.898 1 96 120 ASP A O 1
ATOM 947 N N . HIS A 1 121 ? 15.859 -4.555 -0.587 1 95.75 121 HIS A N 1
ATOM 948 C CA . HIS A 1 121 ? 16.734 -3.75 0.26 1 95.75 121 HIS A CA 1
ATOM 949 C C . HIS A 1 121 ? 16.844 -4.344 1.66 1 95.75 121 HIS A C 1
ATOM 951 O O . HIS A 1 121 ? 17.703 -3.945 2.439 1 95.75 121 HIS A O 1
ATOM 957 N N . GLY A 1 122 ? 15.93 -5.258 2.023 1 94.31 122 GLY A N 1
ATOM 958 C CA . GLY A 1 122 ? 15.898 -5.797 3.373 1 94.31 122 GLY A CA 1
ATOM 959 C C . GLY A 1 122 ? 15.078 -4.949 4.332 1 94.31 122 GLY A C 1
ATOM 960 O O . GLY A 1 122 ? 15.219 -5.078 5.551 1 94.31 122 GLY A O 1
ATOM 961 N N . ASP A 1 123 ? 14.227 -4.047 3.781 1 93.56 123 ASP A N 1
ATOM 962 C CA . ASP A 1 123 ? 13.453 -3.121 4.605 1 93.56 123 ASP A CA 1
ATOM 963 C C . ASP A 1 123 ? 12.414 -3.865 5.438 1 93.56 123 ASP A C 1
ATOM 965 O O . ASP A 1 123 ? 11.922 -3.34 6.438 1 93.56 123 ASP A O 1
ATOM 969 N N . LEU A 1 124 ? 12.047 -5.09 5.07 1 90.44 124 LEU A N 1
ATOM 970 C CA . LEU A 1 124 ? 10.977 -5.832 5.727 1 90.44 124 LEU A CA 1
ATOM 971 C C . LEU A 1 124 ? 11.539 -6.961 6.582 1 90.44 124 LEU A C 1
ATOM 973 O O . LEU A 1 124 ? 10.797 -7.812 7.07 1 90.44 124 LEU A O 1
ATOM 977 N N . ASP A 1 125 ? 12.82 -6.961 6.824 1 86.94 125 ASP A N 1
ATOM 978 C CA . ASP A 1 125 ? 13.477 -8.047 7.547 1 86.94 125 ASP A CA 1
ATOM 979 C C . ASP A 1 125 ? 13.023 -8.094 9.008 1 86.94 125 ASP A C 1
ATOM 981 O O . ASP A 1 125 ? 13.148 -9.117 9.672 1 86.94 125 ASP A O 1
ATOM 985 N N . TRP A 1 126 ? 12.562 -7.008 9.539 1 76.25 126 TRP A N 1
ATOM 986 C CA . TRP A 1 126 ? 12.07 -6.984 10.906 1 76.25 126 TRP A CA 1
ATOM 987 C C . TRP A 1 126 ? 10.875 -7.922 11.07 1 76.25 126 TRP A C 1
ATOM 989 O O . TRP A 1 126 ? 10.555 -8.336 12.188 1 76.25 126 TRP A O 1
ATOM 999 N N . ARG A 1 127 ? 10.18 -8.211 10.008 1 74.06 127 ARG A N 1
ATOM 1000 C CA . ARG A 1 127 ? 9.031 -9.117 10.047 1 74.06 127 ARG A CA 1
ATOM 1001 C C . ARG A 1 127 ? 9.484 -10.562 10.273 1 74.06 127 ARG A C 1
ATOM 1003 O O . ARG A 1 127 ? 8.695 -11.398 10.711 1 74.06 127 ARG A O 1
ATOM 1010 N N . LEU A 1 128 ? 10.625 -10.844 9.805 1 65.75 128 LEU A N 1
ATOM 1011 C CA . LEU A 1 128 ? 11.156 -12.188 9.945 1 65.75 128 LEU A CA 1
ATOM 1012 C C . LEU A 1 128 ? 11.516 -12.484 11.406 1 65.75 128 LEU A C 1
ATOM 1014 O O . LEU A 1 128 ? 11.57 -13.641 11.812 1 65.75 128 LEU A O 1
ATOM 1018 N N . SER A 1 129 ? 11.875 -11.531 12.164 1 52.62 129 SER A N 1
ATOM 1019 C CA . SER A 1 129 ? 12.32 -11.719 13.539 1 52.62 129 SER A CA 1
ATOM 1020 C C . SER A 1 129 ? 11.133 -11.82 14.492 1 52.62 129 SER A C 1
ATOM 1022 O O . SER A 1 129 ? 11.312 -12.031 15.695 1 52.62 129 SER A O 1
ATOM 1024 N N . LYS A 1 130 ? 10.055 -11.781 13.977 1 45.91 130 LYS A N 1
ATOM 1025 C CA . LYS A 1 130 ? 8.945 -11.953 14.914 1 45.91 130 LYS A CA 1
ATOM 1026 C C . LYS A 1 130 ? 8.68 -13.43 15.195 1 45.91 130 LYS A C 1
ATOM 1028 O O . LYS A 1 130 ? 8.891 -14.273 14.328 1 45.91 130 LYS A O 1
ATOM 1033 N N . MET B 1 1 ? 9.328 15.234 -3.902 1 94.88 1 MET B N 1
ATOM 1034 C CA . MET B 1 1 ? 8.031 14.586 -4.07 1 94.88 1 MET B CA 1
ATOM 1035 C C . MET B 1 1 ? 7.008 15.156 -3.096 1 94.88 1 MET B C 1
ATOM 1037 O O . MET B 1 1 ? 7.371 15.68 -2.045 1 94.88 1 MET B O 1
ATOM 1041 N N . ASN B 1 2 ? 5.719 15.164 -3.551 1 97.38 2 ASN B N 1
ATOM 1042 C CA . ASN B 1 2 ? 4.609 15.57 -2.699 1 97.38 2 ASN B CA 1
ATOM 1043 C C . ASN B 1 2 ? 3.982 14.383 -1.981 1 97.38 2 ASN B C 1
ATOM 1045 O O . ASN B 1 2 ? 3.354 13.531 -2.613 1 97.38 2 ASN B O 1
ATOM 1049 N N . VAL B 1 3 ? 4.164 14.414 -0.665 1 98.31 3 VAL B N 1
ATOM 1050 C CA . VAL B 1 3 ? 3.652 13.312 0.139 1 98.31 3 VAL B CA 1
ATOM 1051 C C . VAL B 1 3 ? 2.377 13.742 0.858 1 98.31 3 VAL B C 1
ATOM 1053 O O . VAL B 1 3 ? 2.391 14.695 1.645 1 98.31 3 VAL B O 1
ATOM 1056 N N . GLY B 1 4 ? 1.287 13.062 0.516 1 98.56 4 GLY B N 1
ATOM 1057 C CA . GLY 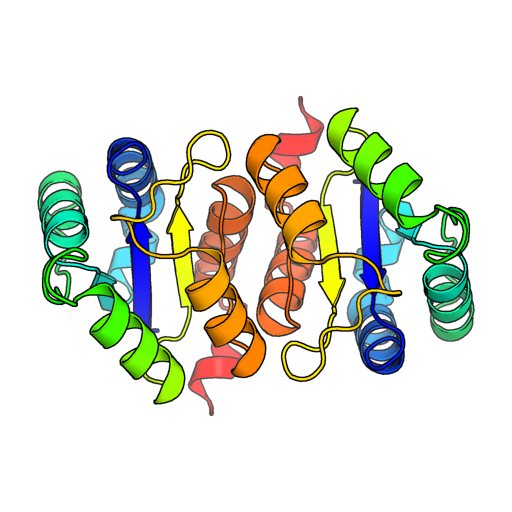B 1 4 ? 0.027 13.32 1.196 1 98.56 4 GLY B CA 1
ATOM 1058 C C . GLY B 1 4 ? -0.192 12.414 2.398 1 98.56 4 GLY B C 1
ATOM 1059 O O . GLY B 1 4 ? -0.069 11.195 2.297 1 98.56 4 GLY B O 1
ATOM 1060 N N . ILE B 1 5 ? -0.553 13.039 3.537 1 98.5 5 ILE B N 1
ATOM 1061 C CA . ILE B 1 5 ? -0.774 12.289 4.766 1 98.5 5 ILE B CA 1
ATOM 1062 C C . ILE B 1 5 ? -2.166 12.586 5.316 1 98.5 5 ILE B C 1
ATOM 1064 O O . ILE B 1 5 ? -2.553 13.758 5.434 1 98.5 5 ILE B O 1
ATOM 1068 N N . ILE B 1 6 ? -2.936 11.57 5.582 1 97.5 6 ILE B N 1
ATOM 1069 C CA . ILE B 1 6 ? -4.285 11.672 6.129 1 97.5 6 ILE B CA 1
ATOM 1070 C C . ILE B 1 6 ? -4.52 10.547 7.133 1 97.5 6 ILE B C 1
ATOM 1072 O O . ILE B 1 6 ? -3.979 9.445 6.984 1 97.5 6 ILE B O 1
ATOM 1076 N N . ALA B 1 7 ? -5.238 10.836 8.188 1 96.88 7 ALA B N 1
ATOM 1077 C CA . ALA B 1 7 ? -5.48 9.828 9.219 1 96.88 7 ALA B CA 1
ATOM 1078 C C . ALA B 1 7 ? -6.852 10.016 9.859 1 96.88 7 ALA B C 1
ATOM 1080 O O . ALA B 1 7 ? -7.34 11.141 9.984 1 96.88 7 ALA B O 1
ATOM 1081 N N . HIS B 1 8 ? -7.438 8.914 10.258 1 96.25 8 HIS B N 1
ATOM 1082 C CA . HIS B 1 8 ? -8.547 8.969 11.203 1 96.25 8 HIS B CA 1
ATOM 1083 C C . HIS B 1 8 ? -8.094 9.492 12.562 1 96.25 8 HIS B C 1
ATOM 1085 O O . HIS B 1 8 ? -6.91 9.414 12.898 1 96.25 8 HIS B O 1
ATOM 1091 N N . ASN B 1 9 ? -9.078 9.977 13.312 1 94.56 9 ASN B N 1
ATOM 1092 C CA . ASN B 1 9 ? -8.758 10.586 14.602 1 94.56 9 ASN B CA 1
ATOM 1093 C C . ASN B 1 9 ? -8.062 9.602 15.531 1 94.56 9 ASN B C 1
ATOM 1095 O O . ASN B 1 9 ? -7.082 9.945 16.188 1 94.56 9 ASN B O 1
ATOM 1099 N N . SER B 1 10 ? -8.492 8.391 15.586 1 95.69 10 SER B N 1
ATOM 1100 C CA . SER B 1 10 ? -7.957 7.379 16.484 1 95.69 10 SER B CA 1
ATOM 1101 C C . SER B 1 10 ? -6.543 6.969 16.094 1 95.69 10 SER B C 1
ATOM 1103 O O . SER B 1 10 ? -5.836 6.316 16.875 1 95.69 10 SER B O 1
ATOM 1105 N N . LYS B 1 11 ? -6.086 7.387 14.898 1 97 11 LYS B N 1
ATOM 1106 C CA . LYS B 1 11 ? -4.781 6.965 14.391 1 97 11 LYS B CA 1
ATOM 1107 C C . LYS B 1 11 ? -3.812 8.141 14.312 1 97 11 LYS B C 1
ATOM 1109 O O . LYS B 1 11 ? -2.658 7.977 13.922 1 97 11 LYS B O 1
ATOM 1114 N N . LYS B 1 12 ? -4.227 9.328 14.703 1 97.12 12 LYS B N 1
ATOM 1115 C CA . LYS B 1 12 ? -3.377 10.516 14.617 1 97.12 12 LYS B CA 1
ATOM 1116 C C . LYS B 1 12 ? -2.156 10.383 15.516 1 97.12 12 LYS B C 1
ATOM 1118 O O . LYS B 1 12 ? -1.061 10.82 15.156 1 97.12 12 LYS B O 1
ATOM 1123 N N . PRO B 1 13 ? -2.277 9.719 16.719 1 98 13 PRO B N 1
ATOM 1124 C CA . PRO B 1 13 ? -1.044 9.477 17.469 1 98 13 PRO B CA 1
ATOM 1125 C C . PRO B 1 13 ? -0.045 8.609 16.703 1 98 13 PRO B C 1
ATOM 1127 O O . PRO B 1 13 ? 1.164 8.844 16.781 1 98 13 PRO B O 1
ATOM 1130 N N . LEU B 1 14 ? -0.554 7.668 15.938 1 97.81 14 LEU B N 1
ATOM 1131 C CA . LEU B 1 14 ? 0.314 6.816 15.125 1 97.81 14 LEU B CA 1
ATOM 1132 C C . LEU B 1 14 ? 1.013 7.633 14.039 1 97.81 14 LEU B C 1
ATOM 1134 O O . LEU B 1 14 ? 2.193 7.414 13.758 1 97.81 14 LEU B O 1
ATOM 1138 N N . ILE B 1 15 ? 0.318 8.562 13.43 1 97.88 15 ILE B N 1
ATOM 1139 C CA . ILE B 1 15 ? 0.914 9.414 12.406 1 97.88 15 ILE B CA 1
ATOM 1140 C C . ILE B 1 15 ? 2.004 10.281 13.039 1 97.88 15 ILE B C 1
ATOM 1142 O O . ILE B 1 15 ? 3.049 10.516 12.422 1 97.88 15 ILE B O 1
ATOM 1146 N N . GLU B 1 16 ? 1.703 10.766 14.234 1 98.56 16 GLU B N 1
ATOM 1147 C CA . GLU B 1 16 ? 2.719 11.555 14.922 1 98.56 16 GLU B CA 1
ATOM 1148 C C . GLU B 1 16 ? 4.004 10.75 15.109 1 98.56 16 GLU B C 1
ATOM 1150 O O . GLU B 1 16 ? 5.09 11.211 14.742 1 98.56 16 GLU B O 1
ATOM 1155 N N . ASP B 1 17 ? 3.869 9.547 15.617 1 98.56 17 ASP B N 1
ATOM 1156 C CA . ASP B 1 17 ? 5.023 8.672 15.844 1 98.56 17 ASP B CA 1
ATOM 1157 C C . ASP B 1 17 ? 5.75 8.383 14.531 1 98.56 17 ASP B C 1
ATOM 1159 O O . ASP B 1 17 ? 6.98 8.43 14.477 1 98.56 17 ASP B O 1
ATOM 1163 N N . PHE B 1 18 ? 4.973 8.102 13.508 1 98.56 18 PHE B N 1
ATOM 1164 C CA . PHE B 1 18 ? 5.527 7.801 12.195 1 98.56 18 PHE B CA 1
ATOM 1165 C C . PHE B 1 18 ? 6.328 8.984 11.664 1 98.56 18 PHE B C 1
ATOM 1167 O O . PHE B 1 18 ? 7.453 8.812 11.18 1 98.56 18 PHE B O 1
ATOM 1174 N N . CYS B 1 19 ? 5.762 10.18 11.75 1 98.75 19 CYS B N 1
ATOM 1175 C CA . CYS B 1 19 ? 6.406 11.359 11.195 1 98.75 19 CYS B CA 1
ATOM 1176 C C . CYS B 1 19 ? 7.637 11.742 12.016 1 98.75 19 CYS B C 1
ATOM 1178 O O . CYS B 1 19 ? 8.617 12.25 11.469 1 98.75 19 CYS B O 1
ATOM 1180 N N . ILE B 1 20 ? 7.57 11.484 13.367 1 98.75 20 ILE B N 1
ATOM 1181 C CA . ILE B 1 20 ? 8.758 11.695 14.188 1 98.75 20 ILE B CA 1
ATOM 1182 C C . ILE B 1 20 ? 9.867 10.742 13.742 1 98.75 20 ILE B C 1
ATOM 1184 O O . ILE B 1 20 ? 11 11.172 13.516 1 98.75 20 ILE B O 1
ATOM 1188 N N . ALA B 1 21 ? 9.578 9.516 13.578 1 98.31 21 ALA B N 1
ATOM 1189 C CA . ALA B 1 21 ? 10.562 8.477 13.266 1 98.31 21 ALA B CA 1
ATOM 1190 C C . ALA B 1 21 ? 11.211 8.734 11.906 1 98.31 21 ALA B C 1
ATOM 1192 O O . ALA B 1 21 ? 12.398 8.453 11.719 1 98.31 21 ALA B O 1
ATOM 1193 N N . TYR B 1 22 ? 10.422 9.297 11 1 98.31 22 TYR B N 1
ATOM 1194 C CA . TYR B 1 22 ? 10.945 9.414 9.641 1 98.31 22 TYR B CA 1
ATOM 1195 C C . TYR B 1 22 ? 11.055 10.883 9.227 1 98.31 22 TYR B C 1
ATOM 1197 O O . TYR B 1 22 ? 10.992 11.203 8.039 1 98.31 22 TYR B O 1
ATOM 1205 N N . LYS B 1 23 ? 11.203 11.75 10.18 1 98.5 23 LYS B N 1
ATOM 1206 C CA . LYS B 1 23 ? 11.25 13.195 9.984 1 98.5 23 LYS B CA 1
ATOM 1207 C C . LYS B 1 23 ? 12.352 13.586 9.008 1 98.5 23 LYS B C 1
ATOM 1209 O O . LYS B 1 23 ? 12.156 14.453 8.156 1 98.5 23 LYS B O 1
ATOM 1214 N N . ASN B 1 24 ? 13.477 12.93 9.055 1 98.44 24 ASN B N 1
ATOM 1215 C CA . ASN B 1 24 ? 14.617 13.289 8.211 1 98.44 24 ASN B CA 1
ATOM 1216 C C . ASN B 1 24 ? 14.344 12.984 6.742 1 98.44 24 ASN B C 1
ATOM 1218 O O . ASN B 1 24 ? 14.844 13.68 5.859 1 98.44 24 ASN B O 1
ATOM 1222 N N . ILE B 1 25 ? 13.586 11.969 6.508 1 98.31 25 ILE B N 1
ATOM 1223 C CA . ILE B 1 25 ? 13.227 11.648 5.129 1 98.31 25 ILE B CA 1
ATOM 1224 C C . ILE B 1 25 ? 12.133 12.602 4.648 1 98.31 25 ILE B C 1
ATOM 1226 O O . ILE B 1 25 ? 12.242 13.18 3.564 1 98.31 25 ILE B O 1
ATOM 1230 N N . LEU B 1 26 ? 11.125 12.844 5.461 1 98.5 26 LEU B N 1
ATOM 1231 C CA . LEU B 1 26 ? 9.992 13.695 5.109 1 98.5 26 LEU B CA 1
ATOM 1232 C C . LEU B 1 26 ? 10.445 15.133 4.859 1 98.5 26 LEU B C 1
ATOM 1234 O O . LEU B 1 26 ? 9.875 15.828 4.016 1 98.5 26 LEU B O 1
ATOM 1238 N N . ALA B 1 27 ? 11.531 15.562 5.551 1 98.5 27 ALA B N 1
ATOM 1239 C CA . ALA B 1 27 ? 12.031 16.938 5.465 1 98.5 27 ALA B CA 1
ATOM 1240 C C . ALA B 1 27 ? 12.562 17.234 4.066 1 98.5 27 ALA B C 1
ATOM 1242 O O . ALA B 1 27 ? 12.719 18.406 3.697 1 98.5 27 ALA B O 1
ATOM 1243 N N . LYS B 1 28 ? 12.852 16.219 3.311 1 97.69 28 LYS B N 1
ATOM 1244 C CA . LYS B 1 28 ? 13.391 16.391 1.964 1 97.69 28 LYS B CA 1
ATOM 1245 C C . LYS B 1 28 ? 12.273 16.516 0.934 1 97.69 28 LYS B C 1
ATOM 1247 O O . LYS B 1 28 ? 12.531 16.672 -0.26 1 97.69 28 LYS B O 1
ATOM 1252 N N . HIS B 1 29 ? 11.023 16.5 1.365 1 97.5 29 HIS B N 1
ATOM 1253 C CA . HIS B 1 29 ? 9.859 16.484 0.489 1 97.5 29 HIS B CA 1
ATOM 1254 C C . HIS B 1 29 ? 8.812 17.5 0.95 1 97.5 29 HIS B C 1
ATOM 1256 O O . HIS B 1 29 ? 9.023 18.203 1.939 1 97.5 29 HIS B O 1
ATOM 1262 N N . GLN B 1 30 ? 7.832 17.672 0.108 1 98.06 30 GLN B N 1
ATOM 1263 C CA . GLN B 1 30 ? 6.684 18.484 0.506 1 98.06 30 GLN B CA 1
ATOM 1264 C C . GLN B 1 30 ? 5.59 17.609 1.126 1 98.06 30 GLN B C 1
ATOM 1266 O O . GLN B 1 30 ? 5.191 16.609 0.546 1 98.06 30 GLN B O 1
ATOM 1271 N N . VAL B 1 31 ? 5.172 18.047 2.293 1 98.62 31 VAL B N 1
ATOM 1272 C CA . VAL B 1 31 ? 4.164 17.266 3.002 1 98.62 31 VAL B CA 1
ATOM 1273 C C . VAL B 1 31 ? 2.812 17.984 2.922 1 98.62 31 VAL B C 1
ATOM 1275 O O . VAL B 1 31 ? 2.723 19.188 3.18 1 98.62 31 VAL B O 1
ATOM 1278 N N . TYR B 1 32 ? 1.817 17.297 2.525 1 98.69 32 TYR B N 1
ATOM 1279 C CA . TYR B 1 32 ? 0.43 17.75 2.488 1 98.69 32 TYR B CA 1
ATOM 1280 C C . TYR B 1 32 ? -0.434 16.938 3.443 1 98.69 32 TYR B C 1
ATOM 1282 O O . TYR B 1 32 ? -0.266 15.719 3.557 1 98.69 32 TYR B O 1
ATOM 1290 N N . ALA B 1 33 ? -1.38 17.594 4.102 1 98.19 33 ALA B N 1
ATOM 1291 C CA . ALA B 1 33 ? -2.248 16.875 5.031 1 98.19 33 ALA B CA 1
ATOM 1292 C C . ALA B 1 33 ? -3.547 17.641 5.27 1 98.19 33 ALA B C 1
ATOM 1294 O O . ALA B 1 33 ? -3.643 18.828 4.953 1 98.19 33 ALA B O 1
ATOM 1295 N N . THR B 1 34 ? -4.559 16.891 5.707 1 95.94 34 THR B N 1
ATOM 1296 C CA . THR B 1 34 ? -5.758 17.578 6.172 1 95.94 34 THR B CA 1
ATOM 1297 C C . THR B 1 34 ? -5.453 18.438 7.395 1 95.94 34 THR B C 1
ATOM 1299 O O . THR B 1 34 ? -4.453 18.219 8.078 1 95.94 34 THR B O 1
ATOM 1302 N N . GLY B 1 35 ? -6.289 19.391 7.688 1 95.5 35 GLY B N 1
ATOM 1303 C CA . GLY B 1 35 ? -6.027 20.453 8.648 1 95.5 35 GLY B CA 1
ATOM 1304 C C . GLY B 1 35 ? -5.594 19.938 10.008 1 95.5 35 GLY B C 1
ATOM 1305 O O . GLY B 1 35 ? -4.52 20.281 10.5 1 95.5 35 GLY B O 1
ATOM 1306 N N . THR B 1 36 ? -6.336 19.078 10.648 1 94.88 36 THR B N 1
ATOM 1307 C CA . THR B 1 36 ? -6.012 18.578 11.984 1 94.88 36 THR B CA 1
ATOM 1308 C C . THR B 1 36 ? -4.781 17.688 11.945 1 94.88 36 THR B C 1
ATOM 1310 O O . THR B 1 36 ? -3.873 17.828 12.773 1 94.88 36 THR B O 1
ATOM 1313 N N . THR B 1 37 ? -4.672 16.812 10.984 1 96.88 37 THR B N 1
ATOM 1314 C CA . THR B 1 37 ? -3.516 15.938 10.828 1 96.88 37 THR B CA 1
ATOM 1315 C C . THR B 1 37 ? -2.248 16.766 10.594 1 96.88 37 THR B C 1
ATOM 1317 O O . THR B 1 37 ? -1.22 16.516 11.227 1 96.88 37 THR B O 1
ATOM 1320 N N . GLY B 1 38 ? -2.375 17.719 9.773 1 98.12 38 GLY B N 1
ATOM 1321 C CA . GLY B 1 38 ? -1.232 18.562 9.453 1 98.12 38 GLY B CA 1
ATOM 1322 C C . GLY B 1 38 ? -0.713 19.344 10.648 1 98.12 38 GLY B C 1
ATOM 1323 O O . GLY B 1 38 ? 0.499 19.453 10.844 1 98.12 38 GLY B O 1
ATOM 1324 N N . ARG B 1 39 ? -1.653 19.891 11.422 1 97.81 39 ARG B N 1
ATOM 1325 C CA . ARG B 1 39 ? -1.268 20.625 12.617 1 97.81 39 ARG B CA 1
ATOM 1326 C C . ARG B 1 39 ? -0.5 19.734 13.594 1 97.81 39 ARG B C 1
ATOM 1328 O O . ARG B 1 39 ? 0.534 20.141 14.125 1 97.81 39 ARG B O 1
ATOM 1335 N N . ARG B 1 40 ? -0.961 18.562 13.797 1 97.88 40 ARG B N 1
ATOM 1336 C CA . ARG B 1 40 ? -0.332 17.625 14.711 1 97.88 40 ARG B CA 1
ATOM 1337 C C . ARG B 1 40 ? 1.067 17.234 14.234 1 97.88 40 ARG B C 1
ATOM 1339 O O . ARG B 1 40 ? 2.004 17.172 15.039 1 97.88 40 ARG B O 1
ATOM 1346 N N . ILE B 1 41 ? 1.158 17 12.922 1 98.56 41 ILE B N 1
ATOM 1347 C CA . ILE B 1 41 ? 2.457 16.656 12.352 1 98.56 41 ILE B CA 1
ATOM 1348 C C . ILE B 1 41 ? 3.438 17.797 12.57 1 98.56 41 ILE B C 1
ATOM 1350 O O . ILE B 1 41 ? 4.566 17.578 13.016 1 98.56 41 ILE B O 1
ATOM 1354 N N . GLU B 1 42 ? 2.998 19.031 12.32 1 98.62 42 GLU B N 1
ATOM 1355 C CA . GLU B 1 42 ? 3.855 20.188 12.5 1 98.62 42 GLU B CA 1
ATOM 1356 C C . GLU B 1 42 ? 4.312 20.312 13.953 1 98.62 42 GLU B C 1
ATOM 1358 O O . GLU B 1 42 ? 5.484 20.594 14.219 1 98.62 42 GLU B O 1
ATOM 1363 N N . GLU B 1 43 ? 3.461 20.094 14.797 1 98.31 43 GLU B N 1
ATOM 1364 C CA . GLU B 1 43 ? 3.732 20.25 16.219 1 98.31 43 GLU B CA 1
ATOM 1365 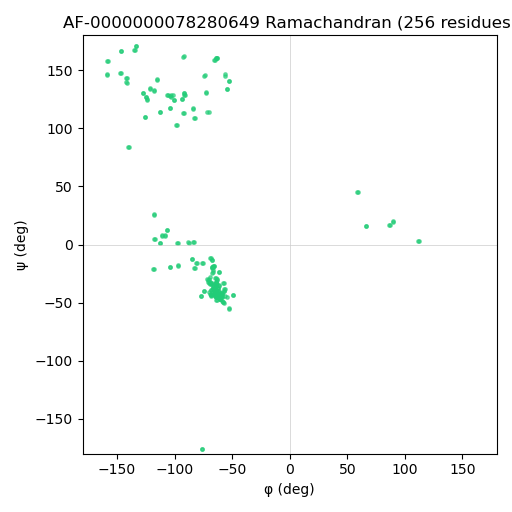C C . GLU B 1 43 ? 4.82 19.297 16.688 1 98.31 43 GLU B C 1
ATOM 1367 O O . GLU B 1 43 ? 5.68 19.672 17.484 1 98.31 43 GLU B O 1
ATOM 1372 N N . VAL B 1 44 ? 4.836 18.094 16.172 1 98.38 44 VAL B N 1
ATOM 1373 C CA . VAL B 1 44 ? 5.715 17.094 16.75 1 98.38 44 VAL B CA 1
ATOM 1374 C C . VAL B 1 44 ? 7.02 17.016 15.953 1 98.38 44 VAL B C 1
ATOM 1376 O O . VAL B 1 44 ? 8.008 16.453 16.422 1 98.38 44 VAL B O 1
ATOM 1379 N N . THR B 1 45 ? 7.035 17.547 14.719 1 98.44 45 THR B N 1
ATOM 1380 C CA . THR B 1 45 ? 8.219 17.359 13.883 1 98.44 45 THR B CA 1
ATOM 1381 C C . THR B 1 45 ? 8.844 18.703 13.523 1 98.44 45 THR B C 1
ATOM 1383 O O . THR B 1 45 ? 9.984 18.75 13.047 1 98.44 45 THR B O 1
ATOM 1386 N N . ASN B 1 46 ? 8.109 19.797 13.586 1 98 46 ASN B N 1
ATOM 1387 C CA . ASN B 1 46 ? 8.5 21.141 13.148 1 98 46 ASN B CA 1
ATOM 1388 C C . ASN B 1 46 ? 8.68 21.203 11.633 1 98 46 ASN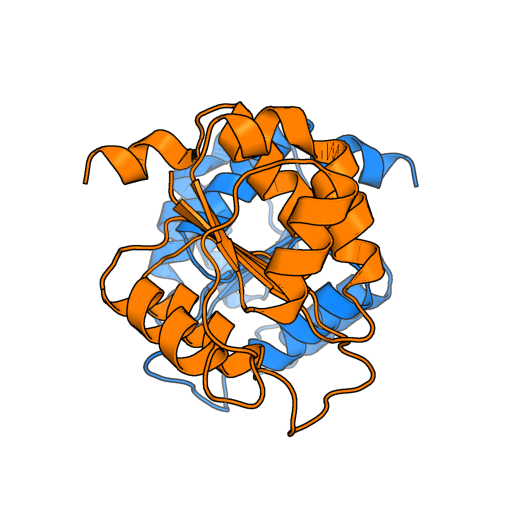 B C 1
ATOM 1390 O O . ASN B 1 46 ? 9.352 22.109 11.125 1 98 46 ASN B O 1
ATOM 1394 N N . LEU B 1 47 ? 8.172 20.219 10.922 1 98.25 47 LEU B N 1
ATOM 1395 C CA . LEU B 1 47 ? 8.125 20.281 9.469 1 98.25 47 LEU B CA 1
ATOM 1396 C C . LEU B 1 47 ? 7.043 21.25 9 1 98.25 47 LEU B C 1
ATOM 1398 O O . LEU B 1 47 ? 6.008 21.391 9.648 1 98.25 47 LEU B O 1
ATOM 1402 N N . HIS B 1 48 ? 7.328 21.922 7.891 1 98.19 48 HIS B N 1
ATOM 1403 C CA . HIS B 1 48 ? 6.242 22.641 7.238 1 98.19 48 HIS B CA 1
ATOM 1404 C C . HIS B 1 48 ? 5.281 21.672 6.551 1 98.19 48 HIS B C 1
ATOM 1406 O O . HIS B 1 48 ? 5.711 20.781 5.82 1 98.19 48 HIS B O 1
ATOM 1412 N N . VAL B 1 49 ? 3.973 21.859 6.812 1 98.62 49 VAL B N 1
ATOM 1413 C CA . VAL B 1 49 ? 2.939 21.031 6.199 1 98.62 49 VAL B CA 1
ATOM 1414 C C . VAL B 1 49 ? 1.931 21.906 5.473 1 98.62 49 VAL B C 1
ATOM 1416 O O . VAL B 1 49 ? 1.433 22.891 6.039 1 98.62 49 VAL B O 1
ATOM 1419 N N . HIS B 1 50 ? 1.74 21.641 4.215 1 98.56 50 HIS B N 1
ATOM 1420 C CA . HIS B 1 50 ? 0.619 22.234 3.502 1 98.56 50 HIS B CA 1
ATOM 1421 C C . HIS B 1 50 ? -0.709 21.641 3.961 1 98.56 50 HIS B C 1
ATOM 1423 O O . HIS B 1 50 ? -0.982 20.469 3.723 1 98.56 50 HIS B O 1
ATOM 1429 N N . LYS B 1 51 ? -1.484 22.469 4.574 1 98.12 51 LYS B N 1
ATOM 1430 C CA . LYS B 1 51 ? -2.699 21.938 5.195 1 98.12 51 LYS B CA 1
ATOM 1431 C C . LYS B 1 51 ? -3.932 22.281 4.359 1 98.12 51 LYS B C 1
ATOM 1433 O O . LYS B 1 51 ? -4.098 23.422 3.922 1 98.12 51 LYS B O 1
ATOM 1438 N N . PHE B 1 52 ? -4.711 21.188 4.051 1 96.62 52 PHE B N 1
ATOM 1439 C CA . PHE B 1 52 ? -6.066 21.359 3.545 1 96.62 52 PHE B CA 1
ATOM 1440 C C . PHE B 1 52 ? -7.02 21.75 4.672 1 96.62 52 PHE B C 1
ATOM 1442 O O . PHE B 1 52 ? -6.582 22.078 5.777 1 96.62 52 PHE B O 1
ATOM 1449 N N . LEU B 1 53 ? -8.328 21.844 4.32 1 94.69 53 LEU B N 1
ATOM 1450 C CA . LEU B 1 53 ? -9.352 21.969 5.352 1 94.69 53 LEU B CA 1
ATOM 1451 C C . LEU B 1 53 ? -9.398 20.719 6.219 1 94.69 53 LEU B C 1
ATOM 1453 O O . LEU B 1 53 ? -8.898 19.656 5.82 1 94.69 53 LEU B O 1
ATOM 1457 N N . PRO B 1 54 ? -10 20.922 7.418 1 91.75 54 PRO B N 1
ATOM 1458 C CA . PRO B 1 54 ? -10.281 19.703 8.164 1 91.75 54 PRO B CA 1
ATOM 1459 C C . PRO B 1 54 ? -11.125 18.703 7.375 1 91.75 54 PRO B C 1
ATOM 1461 O O . PRO B 1 54 ? -11.93 19.109 6.531 1 91.75 54 PRO B O 1
ATOM 1464 N N . GLY B 1 55 ? -10.867 17.344 7.574 1 87.25 55 GLY B N 1
ATOM 1465 C CA . GLY B 1 55 ? -11.594 16.328 6.848 1 87.25 55 GLY B CA 1
ATOM 1466 C C . GLY B 1 55 ? -13.094 16.516 6.879 1 87.25 55 GLY B C 1
ATOM 1467 O O . GLY B 1 55 ? -13.766 16.375 5.852 1 87.25 55 GLY B O 1
ATOM 1468 N N . SER B 1 56 ? -13.633 16.844 8.055 1 85.88 56 SER B N 1
ATOM 1469 C CA . SER B 1 56 ? -15.07 17 8.242 1 85.88 56 SER B CA 1
ATOM 1470 C C . SER B 1 56 ? -15.594 18.203 7.477 1 85.88 56 SER B C 1
ATOM 1472 O O . SER B 1 56 ? -16.797 18.359 7.289 1 85.88 56 SER B O 1
ATOM 1474 N N . MET B 1 57 ? -14.773 19.047 7.012 1 91.75 57 MET B N 1
ATOM 1475 C CA . MET B 1 57 ? -15.164 20.281 6.328 1 91.75 57 MET B CA 1
ATOM 1476 C C . MET B 1 57 ? -14.812 20.219 4.848 1 91.75 57 MET B C 1
ATOM 1478 O O . MET B 1 57 ? -14.82 21.234 4.156 1 91.75 57 MET B O 1
ATOM 1482 N N . GLY B 1 58 ? -14.375 19.078 4.359 1 92.44 58 GLY B N 1
ATOM 1483 C CA . GLY B 1 58 ? -14.102 18.906 2.941 1 92.44 58 GLY B CA 1
ATOM 1484 C C . GLY B 1 58 ? -12.625 18.734 2.635 1 92.44 58 GLY B C 1
ATOM 1485 O O . GLY B 1 58 ? -12.234 18.641 1.469 1 92.44 58 GLY B O 1
ATOM 1486 N N . GLY B 1 59 ? -11.781 18.688 3.639 1 93.94 59 GLY B N 1
ATOM 1487 C CA . GLY B 1 59 ? -10.359 18.484 3.422 1 93.94 59 GLY B CA 1
ATOM 1488 C C . GLY B 1 59 ? -10.039 17.203 2.684 1 93.94 59 GLY B C 1
ATOM 1489 O O . GLY B 1 59 ? -9.055 17.125 1.943 1 93.94 59 GLY B O 1
ATOM 1490 N N . ASP B 1 60 ? -10.844 16.141 2.91 1 93.56 60 ASP B N 1
ATOM 1491 C CA . ASP B 1 60 ? -10.641 14.875 2.215 1 93.56 60 ASP B CA 1
ATOM 1492 C C . ASP B 1 60 ? -10.953 15.008 0.727 1 93.56 60 ASP B C 1
ATOM 1494 O O . ASP B 1 60 ? -10.305 14.375 -0.108 1 93.56 60 ASP B O 1
ATOM 1498 N N . LYS B 1 61 ? -11.93 15.836 0.339 1 95 61 LYS B N 1
ATOM 1499 C CA . LYS B 1 61 ? -12.227 16.094 -1.068 1 95 61 LYS B CA 1
ATOM 1500 C C . LYS B 1 61 ? -11.102 16.891 -1.727 1 95 61 LYS B C 1
ATOM 1502 O O . LYS B 1 61 ? -10.711 16.594 -2.859 1 95 61 LYS B O 1
ATOM 1507 N N . GLN B 1 62 ? -10.609 17.891 -1.001 1 95.88 62 GLN B N 1
ATOM 1508 C CA . GLN B 1 62 ? -9.445 18.625 -1.487 1 95.88 62 GLN B CA 1
ATOM 1509 C C . GLN B 1 62 ? -8.273 17.688 -1.75 1 95.88 62 GLN B C 1
ATOM 1511 O O . GLN B 1 62 ? -7.625 17.781 -2.795 1 95.88 62 GLN B O 1
ATOM 1516 N N . PHE B 1 63 ? -8.07 16.781 -0.783 1 95.31 63 PHE B N 1
ATOM 1517 C CA . PHE B 1 63 ? -7.004 15.789 -0.866 1 95.31 63 PHE B CA 1
ATOM 1518 C C . PHE B 1 63 ? -7.164 14.93 -2.109 1 95.31 63 PHE B C 1
ATOM 1520 O O . PHE B 1 63 ? -6.23 14.789 -2.9 1 95.31 63 PHE B O 1
ATOM 1527 N N . THR B 1 64 ? -8.352 14.414 -2.352 1 96.44 64 THR B N 1
ATOM 1528 C CA . THR B 1 64 ? -8.633 13.539 -3.488 1 96.44 64 THR B CA 1
ATOM 1529 C C . THR B 1 64 ? -8.469 14.297 -4.801 1 96.44 64 THR B C 1
ATOM 1531 O O . THR B 1 64 ? -7.961 13.758 -5.781 1 96.44 64 THR B O 1
ATOM 1534 N N . GLU B 1 65 ? -8.867 15.547 -4.836 1 97 65 GLU B N 1
ATOM 1535 C CA . GLU B 1 65 ? -8.711 16.375 -6.027 1 97 65 GLU B CA 1
ATOM 1536 C C . GLU B 1 65 ? -7.238 16.547 -6.395 1 97 65 GLU B C 1
ATOM 1538 O O . GLU B 1 65 ? -6.879 16.5 -7.57 1 97 65 GLU B O 1
ATOM 1543 N N . MET B 1 66 ? -6.418 16.719 -5.422 1 96.88 66 MET B N 1
ATOM 1544 C CA . MET B 1 66 ? -4.984 16.875 -5.664 1 96.88 66 MET B CA 1
ATOM 1545 C C . MET B 1 66 ? -4.391 15.586 -6.242 1 96.88 66 MET B C 1
ATOM 1547 O O . MET B 1 66 ? -3.506 15.641 -7.098 1 96.88 66 MET B O 1
ATOM 1551 N N . ILE B 1 67 ? -4.848 14.438 -5.758 1 96.5 67 ILE B N 1
ATOM 1552 C CA . ILE B 1 67 ? -4.418 13.164 -6.312 1 96.5 67 ILE B CA 1
ATOM 1553 C C . ILE B 1 67 ? -4.797 13.086 -7.789 1 96.5 67 ILE B C 1
ATOM 1555 O O . ILE B 1 67 ? -3.961 12.773 -8.641 1 96.5 67 ILE B O 1
ATOM 1559 N N . GLU B 1 68 ? -6.035 13.445 -8.094 1 96.38 68 GLU B N 1
ATOM 1560 C CA . GLU B 1 68 ? -6.574 13.344 -9.445 1 96.38 68 GLU B CA 1
ATOM 1561 C C . GLU B 1 68 ? -5.832 14.258 -10.414 1 96.38 68 GLU B C 1
ATOM 1563 O O . GLU B 1 68 ? -5.672 13.938 -11.594 1 96.38 68 GLU B O 1
ATOM 1568 N N . ARG B 1 69 ? -5.32 15.336 -9.875 1 95.75 69 ARG B N 1
ATOM 1569 C CA . ARG B 1 69 ? -4.617 16.312 -10.695 1 95.75 69 ARG B CA 1
ATOM 1570 C C . ARG B 1 69 ? -3.156 15.922 -10.883 1 95.75 69 ARG B C 1
ATOM 1572 O O . ARG B 1 69 ? -2.438 16.547 -11.672 1 95.75 69 ARG B O 1
ATOM 1579 N N . GLY B 1 70 ? -2.727 15.008 -10.133 1 93.38 70 GLY B N 1
ATOM 1580 C CA . GLY B 1 70 ? -1.34 14.586 -10.234 1 93.38 70 GLY B CA 1
ATOM 1581 C C . GLY B 1 70 ? -0.411 15.367 -9.32 1 93.38 70 GLY B C 1
ATOM 1582 O O . GLY B 1 70 ? 0.81 15.32 -9.477 1 93.38 70 GLY B O 1
ATOM 1583 N N . ASP B 1 71 ? -0.969 16 -8.289 1 96.25 71 ASP B N 1
ATOM 1584 C CA . ASP B 1 71 ? -0.191 16.875 -7.426 1 96.25 71 ASP B CA 1
ATOM 1585 C C . ASP B 1 71 ? 0.257 16.156 -6.16 1 96.25 71 ASP B C 1
ATOM 1587 O O . ASP B 1 71 ? 0.869 16.766 -5.277 1 96.25 71 ASP B O 1
ATOM 1591 N N . ILE B 1 72 ? -0.054 14.891 -6.004 1 97.25 72 ILE B N 1
ATOM 1592 C CA . ILE B 1 72 ? 0.411 14.047 -4.91 1 97.25 72 ILE B CA 1
ATOM 1593 C C . ILE B 1 72 ? 1.164 12.844 -5.473 1 97.25 72 ILE B C 1
ATOM 1595 O O . ILE B 1 72 ? 0.683 12.18 -6.395 1 97.25 72 ILE B O 1
ATOM 1599 N N . ASP B 1 73 ? 2.307 12.547 -4.895 1 96.94 73 ASP B N 1
ATOM 1600 C CA . ASP B 1 73 ? 3.164 11.5 -5.438 1 96.94 73 ASP B CA 1
ATOM 1601 C C . ASP B 1 73 ? 3.072 10.227 -4.602 1 96.94 73 ASP B C 1
ATOM 1603 O O . ASP B 1 73 ? 3.451 9.141 -5.062 1 96.94 73 ASP B O 1
ATOM 1607 N N . MET B 1 74 ? 2.617 10.391 -3.416 1 98.06 74 MET B N 1
ATOM 1608 C CA . MET B 1 74 ? 2.492 9.273 -2.484 1 98.06 74 MET B CA 1
ATOM 1609 C C . MET B 1 74 ? 1.481 9.586 -1.388 1 98.06 74 MET B C 1
ATOM 1611 O O . MET B 1 74 ? 1.378 10.734 -0.943 1 98.06 74 MET B O 1
ATOM 1615 N N . VAL B 1 75 ? 0.784 8.562 -0.939 1 98.62 75 VAL B N 1
ATOM 1616 C CA . VAL B 1 75 ? -0.235 8.773 0.084 1 98.62 75 VAL B CA 1
ATOM 1617 C C . VAL B 1 75 ? 0.003 7.816 1.254 1 98.62 75 VAL B C 1
ATOM 1619 O O . VAL B 1 75 ? 0.255 6.629 1.053 1 98.62 75 VAL B O 1
ATOM 1622 N N . ILE B 1 76 ? 0.003 8.359 2.43 1 98.69 76 ILE B N 1
ATOM 1623 C CA . ILE B 1 76 ? -0.047 7.598 3.672 1 98.69 76 ILE B CA 1
ATOM 1624 C C . ILE B 1 76 ? -1.375 7.855 4.379 1 98.69 76 ILE B C 1
ATOM 1626 O O . ILE B 1 76 ? -1.676 8.992 4.762 1 98.69 76 ILE B O 1
ATOM 1630 N N . PHE B 1 77 ? -2.182 6.832 4.484 1 98.44 77 PHE B N 1
ATOM 1631 C CA . PHE B 1 77 ? -3.49 6.934 5.121 1 98.44 77 PHE B CA 1
ATOM 1632 C C . PHE B 1 77 ? -3.635 5.895 6.227 1 98.44 77 PHE B C 1
ATOM 1634 O O . PHE B 1 77 ? -3.801 4.703 5.949 1 98.44 77 PHE B O 1
ATOM 1641 N N . PHE B 1 78 ? -3.645 6.398 7.488 1 97.44 78 PHE B N 1
ATOM 1642 C CA . PHE B 1 78 ? -3.895 5.488 8.602 1 97.44 78 PHE B CA 1
ATOM 1643 C C . PHE B 1 78 ? -5.34 5.594 9.078 1 97.44 78 PHE B C 1
ATOM 1645 O O . PHE B 1 78 ? -5.809 6.688 9.406 1 97.44 78 PHE B O 1
ATOM 1652 N N . TYR B 1 79 ? -5.992 4.555 9.102 1 96.38 79 TYR B N 1
ATOM 1653 C CA . TYR B 1 79 ? -7.383 4.473 9.547 1 96.38 79 TYR B CA 1
ATOM 1654 C C . TYR B 1 79 ? -7.59 3.275 10.469 1 96.38 79 TYR B C 1
ATOM 1656 O O . TYR B 1 79 ? -6.668 2.484 10.688 1 96.38 79 TYR B O 1
ATOM 1664 N N . ASN B 1 80 ? -8.711 3.205 11.141 1 93.38 80 ASN B N 1
ATOM 1665 C CA . ASN B 1 80 ? -9.031 2.094 12.031 1 93.38 80 ASN B CA 1
ATOM 1666 C C . ASN B 1 80 ? -9.953 1.081 11.344 1 93.38 80 ASN B C 1
ATOM 1668 O O . ASN B 1 80 ? -11.164 1.292 11.266 1 93.38 80 ASN B O 1
ATOM 1672 N N . PRO B 1 81 ? -9.359 -0.007 10.938 1 91.69 81 PRO B N 1
ATOM 1673 C CA . PRO B 1 81 ? -10.18 -0.979 10.219 1 91.69 81 PRO B CA 1
ATOM 1674 C C . PRO B 1 81 ? -11.25 -1.619 11.102 1 91.69 81 PRO B C 1
ATOM 1676 O O . PRO B 1 81 ? -12.227 -2.168 10.586 1 91.69 81 PRO B O 1
ATOM 1679 N N . ALA B 1 82 ? -11.086 -1.549 12.398 1 89.38 82 ALA B N 1
ATOM 1680 C CA . ALA B 1 82 ? -12.039 -2.15 13.32 1 89.38 82 ALA B CA 1
ATOM 1681 C C . ALA B 1 82 ? -13.234 -1.228 13.555 1 89.38 82 ALA B C 1
ATOM 1683 O O . ALA B 1 82 ? -14.281 -1.667 14.031 1 89.38 82 ALA B O 1
ATOM 1684 N N . MET B 1 83 ? -13.062 0.048 13.273 1 86.75 83 MET B N 1
ATOM 1685 C CA . MET B 1 83 ? -14.102 1.035 13.562 1 86.75 83 MET B CA 1
ATOM 1686 C C . MET B 1 83 ? -14.203 2.053 12.43 1 86.75 83 MET B C 1
ATOM 1688 O O . MET B 1 83 ? -13.68 3.162 12.531 1 86.75 83 MET B O 1
ATOM 1692 N N . ILE B 1 84 ? -14.906 1.707 11.461 1 82.62 84 ILE B N 1
ATOM 1693 C CA . ILE B 1 84 ? -15.094 2.629 10.344 1 82.62 84 ILE B CA 1
ATOM 1694 C C . ILE B 1 84 ? -16.234 3.594 10.656 1 82.62 84 ILE B C 1
ATOM 1696 O O . ILE B 1 84 ? -17.344 3.168 10.984 1 82.62 84 ILE B O 1
ATOM 1700 N N . ASP B 1 85 ? -15.852 4.867 10.742 1 88.62 85 ASP B N 1
ATOM 1701 C CA . ASP B 1 85 ? -16.797 5.949 10.984 1 88.62 85 ASP B CA 1
ATOM 1702 C C . ASP B 1 85 ? -17.125 6.703 9.695 1 88.62 85 ASP B C 1
ATOM 1704 O O . ASP B 1 85 ? -16.219 7.191 9.016 1 88.62 85 ASP B O 1
ATOM 1708 N N . GLN B 1 86 ? -18.391 6.855 9.422 1 85.81 86 GLN B N 1
ATOM 1709 C CA . GLN B 1 86 ? -18.844 7.492 8.188 1 85.81 86 GLN B CA 1
ATOM 1710 C C . GLN B 1 86 ? -18.469 8.977 8.172 1 85.81 86 GLN B C 1
ATOM 1712 O O . GLN B 1 86 ? -18.422 9.594 7.109 1 85.81 86 GLN B O 1
ATOM 1717 N N . LYS B 1 87 ? -18.25 9.508 9.32 1 88 87 LYS B N 1
ATOM 1718 C CA . LYS B 1 87 ? -17.922 10.93 9.414 1 88 87 LYS B CA 1
ATOM 1719 C C . LYS B 1 87 ? -16.453 11.188 9.109 1 88 87 LYS B C 1
ATOM 1721 O O . LYS B 1 87 ? -16.047 12.328 8.875 1 88 87 LYS B O 1
ATOM 1726 N N . GLU B 1 88 ? -15.695 10.164 9.141 1 92.38 88 GLU B N 1
ATOM 1727 C CA . GLU B 1 88 ? -14.266 10.273 8.852 1 92.38 88 GLU B CA 1
ATOM 1728 C C . GLU B 1 88 ? -13.984 10.008 7.379 1 92.38 88 GLU B C 1
ATOM 1730 O O . GLU B 1 88 ? -14.812 9.43 6.672 1 92.38 88 GLU B O 1
ATOM 1735 N N . PRO B 1 89 ? -12.82 10.445 6.941 1 93.19 89 PRO B N 1
ATOM 1736 C CA . PRO B 1 89 ? -12.484 10.203 5.535 1 93.19 89 PRO B CA 1
ATOM 1737 C C . PRO B 1 89 ? -12.625 8.734 5.137 1 93.19 89 PRO B C 1
ATOM 1739 O O . PRO B 1 89 ? -12.266 7.844 5.906 1 93.19 89 PRO B O 1
ATOM 1742 N N . ASP B 1 90 ? -13.141 8.492 3.934 1 93.06 90 ASP B N 1
ATOM 1743 C CA . ASP B 1 90 ? -13.383 7.145 3.434 1 93.06 90 ASP B CA 1
ATOM 1744 C C . ASP B 1 90 ? -12.102 6.539 2.857 1 93.06 90 ASP B C 1
ATOM 1746 O O . ASP B 1 90 ? -11.68 6.902 1.759 1 93.06 90 ASP B O 1
ATOM 1750 N N . VAL B 1 91 ? -11.547 5.555 3.574 1 94.88 91 VAL B N 1
ATOM 1751 C CA . VAL B 1 91 ? -10.281 4.953 3.182 1 94.88 91 VAL B CA 1
ATOM 1752 C C . VAL B 1 91 ? -10.438 4.242 1.84 1 94.88 91 VAL B C 1
ATOM 1754 O O . VAL B 1 91 ? -9.523 4.242 1.016 1 94.88 91 VAL B O 1
ATOM 1757 N N . TYR B 1 92 ? -11.594 3.697 1.552 1 93.06 92 TYR B N 1
ATOM 1758 C CA . TYR B 1 92 ? -11.789 2.949 0.315 1 93.06 92 TYR B CA 1
ATOM 1759 C C . TYR B 1 92 ? -11.883 3.887 -0.882 1 93.06 92 TYR B C 1
ATOM 1761 O O . TYR B 1 92 ? -11.359 3.59 -1.956 1 93.06 92 TYR B O 1
ATOM 1769 N N . GLN B 1 93 ? -12.562 4.961 -0.634 1 93.69 93 GLN B N 1
ATOM 1770 C CA . GLN B 1 93 ? -12.664 5.945 -1.708 1 93.69 93 GLN B CA 1
ATOM 1771 C C . GLN B 1 93 ? -11.297 6.523 -2.055 1 93.69 93 GLN B C 1
ATOM 1773 O O . GLN B 1 93 ? -10.945 6.648 -3.23 1 93.69 93 GLN B O 1
ATOM 1778 N N . ILE B 1 94 ? -10.555 6.855 -1.098 1 96.31 94 ILE B N 1
ATOM 1779 C CA . ILE B 1 94 ? -9.242 7.457 -1.331 1 96.31 94 ILE B CA 1
ATOM 1780 C C . ILE B 1 94 ? -8.305 6.418 -1.938 1 96.31 94 ILE B C 1
ATOM 1782 O O . ILE B 1 94 ? -7.555 6.723 -2.867 1 96.31 94 ILE B O 1
ATOM 1786 N N . SER B 1 95 ? -8.312 5.188 -1.425 1 97.25 95 SER B N 1
ATOM 1787 C CA . SER B 1 95 ? -7.484 4.117 -1.974 1 97.25 95 SER B CA 1
ATOM 1788 C C . SER B 1 95 ? -7.828 3.854 -3.436 1 97.25 95 SER B C 1
ATOM 1790 O O . SER B 1 95 ? -6.93 3.689 -4.27 1 97.25 95 SER B O 1
ATOM 1792 N N . ARG B 1 96 ? -9.125 3.807 -3.715 1 95.94 96 ARG B N 1
ATOM 1793 C CA . ARG B 1 96 ? -9.547 3.596 -5.094 1 95.94 96 ARG B CA 1
ATOM 1794 C C . ARG B 1 96 ? -9.023 4.703 -6.004 1 95.94 96 ARG B C 1
ATOM 1796 O O . ARG B 1 96 ? -8.602 4.438 -7.133 1 95.94 96 ARG B O 1
ATOM 1803 N N . CYS B 1 97 ? -9.094 5.941 -5.539 1 96.75 97 CYS B N 1
ATOM 1804 C CA . CYS B 1 97 ? -8.57 7.078 -6.293 1 96.75 97 CYS B CA 1
ATOM 1805 C C . CYS B 1 97 ? -7.086 6.902 -6.578 1 96.75 97 CYS B C 1
ATOM 1807 O O . CYS B 1 97 ? -6.645 7.07 -7.715 1 96.75 97 CYS B O 1
ATOM 1809 N N . CYS B 1 98 ? -6.316 6.492 -5.57 1 97.5 98 CYS B N 1
ATOM 1810 C CA . CYS B 1 98 ? -4.887 6.258 -5.742 1 97.5 98 CYS B CA 1
ATOM 1811 C C . CYS B 1 98 ? -4.637 5.133 -6.742 1 97.5 98 CYS B C 1
ATOM 1813 O O . CYS B 1 98 ? -3.73 5.223 -7.566 1 97.5 98 CYS B O 1
ATOM 1815 N N . ASP B 1 99 ? -5.422 4.09 -6.656 1 96.81 99 ASP B N 1
ATOM 1816 C CA . ASP B 1 99 ? -5.262 2.947 -7.551 1 96.81 99 ASP B CA 1
ATOM 1817 C C . ASP B 1 99 ? -5.594 3.324 -8.992 1 96.81 99 ASP B C 1
ATOM 1819 O O . ASP B 1 99 ? -4.926 2.871 -9.922 1 96.81 99 ASP B O 1
ATOM 1823 N N . GLN B 1 100 ? -6.602 4.156 -9.141 1 95.31 100 GLN B N 1
ATOM 1824 C CA . GLN B 1 100 ? -6.992 4.617 -10.469 1 95.31 100 GLN B CA 1
ATOM 1825 C C . GLN B 1 100 ? -5.875 5.434 -11.117 1 95.31 100 GLN B C 1
ATOM 1827 O O . GLN B 1 100 ? -5.629 5.316 -12.32 1 95.31 100 GLN B O 1
ATOM 1832 N N . TYR B 1 101 ? -5.156 6.176 -10.367 1 95.38 101 TYR B N 1
ATOM 1833 C CA . TYR B 1 101 ? -4.172 7.102 -10.906 1 95.38 101 TYR B CA 1
ATOM 1834 C C . TYR B 1 101 ? -2.754 6.617 -10.633 1 95.38 101 TYR B C 1
ATOM 1836 O O . TYR B 1 101 ? -1.788 7.363 -10.812 1 95.38 101 TYR B O 1
ATOM 1844 N N . ASN B 1 102 ? -2.658 5.441 -10.133 1 95.31 102 ASN B N 1
ATOM 1845 C CA . ASN B 1 102 ? -1.392 4.754 -9.906 1 95.31 102 ASN B CA 1
ATOM 1846 C C . ASN B 1 102 ? -0.486 5.543 -8.969 1 95.31 102 ASN B C 1
ATOM 1848 O O . ASN B 1 102 ? 0.697 5.734 -9.25 1 95.31 102 ASN B O 1
ATOM 1852 N N . ILE B 1 103 ? -1.042 6.035 -7.902 1 96.94 103 ILE B N 1
ATOM 1853 C CA . ILE B 1 103 ? -0.31 6.707 -6.836 1 96.94 103 ILE B CA 1
ATOM 1854 C C . ILE B 1 103 ? 0.045 5.699 -5.742 1 96.94 103 ILE B C 1
ATOM 1856 O O . ILE B 1 103 ? -0.828 4.992 -5.234 1 96.94 103 ILE B O 1
ATOM 1860 N N . PRO B 1 104 ? 1.365 5.602 -5.387 1 98.06 104 PRO B N 1
ATOM 1861 C CA . PRO B 1 104 ? 1.704 4.742 -4.254 1 98.06 104 PRO B CA 1
ATOM 1862 C C . PRO B 1 104 ? 0.925 5.098 -2.988 1 98.06 104 PRO B C 1
ATOM 1864 O O . PRO B 1 104 ? 0.831 6.273 -2.627 1 98.06 104 PRO B O 1
ATOM 1867 N N . ILE B 1 105 ? 0.375 4.043 -2.301 1 98.56 105 ILE B N 1
ATOM 1868 C CA . ILE B 1 105 ? -0.445 4.32 -1.127 1 98.56 105 ILE B CA 1
ATOM 1869 C C . ILE B 1 105 ? -0.183 3.268 -0.054 1 98.56 105 ILE B C 1
ATOM 1871 O O . ILE B 1 105 ? -0.019 2.086 -0.363 1 98.56 105 ILE B O 1
ATOM 1875 N N . ALA B 1 106 ? -0.122 3.744 1.187 1 98.69 106 ALA B N 1
ATOM 1876 C CA . ALA B 1 106 ? -0.051 2.885 2.365 1 98.69 106 ALA B CA 1
ATOM 1877 C C . ALA B 1 106 ? -1.267 3.088 3.266 1 98.69 106 ALA B C 1
ATOM 1879 O O . ALA B 1 106 ? -1.604 4.223 3.617 1 98.69 106 ALA B O 1
ATOM 1880 N N . THR B 1 107 ? -1.872 1.965 3.693 1 98.38 107 THR B N 1
ATOM 1881 C CA . THR B 1 107 ? -3.037 2.055 4.566 1 98.38 107 THR B CA 1
ATOM 1882 C C . THR B 1 107 ? -2.752 1.402 5.914 1 98.38 107 THR B C 1
ATOM 1884 O O . THR B 1 107 ? -3.656 1.253 6.742 1 98.38 107 THR B O 1
ATOM 1887 N N . ASN B 1 108 ? -1.571 0.966 6.137 1 97.19 108 ASN B N 1
ATOM 1888 C CA . ASN B 1 108 ? -1.09 0.499 7.434 1 97.19 108 ASN B CA 1
ATOM 1889 C C . ASN B 1 108 ? 0.392 0.808 7.625 1 97.19 108 ASN B C 1
ATOM 1891 O O . ASN B 1 108 ? 1.075 1.203 6.68 1 97.19 108 ASN B O 1
ATOM 1895 N N . ILE B 1 109 ? 0.846 0.676 8.836 1 96.81 109 ILE B N 1
ATOM 1896 C CA . ILE B 1 109 ? 2.17 1.152 9.219 1 96.81 109 ILE B CA 1
ATOM 1897 C C . ILE B 1 109 ? 3.24 0.336 8.492 1 96.81 109 ILE B C 1
ATOM 1899 O O . ILE B 1 109 ? 4.277 0.874 8.102 1 96.81 109 ILE B O 1
ATOM 1903 N N . ALA B 1 110 ? 3.074 -0.921 8.297 1 96.12 110 ALA B N 1
ATOM 1904 C CA . ALA B 1 110 ? 4.066 -1.76 7.633 1 96.12 110 ALA B CA 1
ATOM 1905 C C . ALA B 1 110 ? 4.277 -1.318 6.184 1 96.12 110 ALA B C 1
ATOM 1907 O O . ALA B 1 110 ? 5.414 -1.208 5.723 1 96.12 110 ALA B O 1
ATOM 1908 N N . THR B 1 111 ? 3.205 -1.041 5.469 1 97.94 111 THR B N 1
ATOM 1909 C CA . THR B 1 111 ? 3.297 -0.538 4.102 1 97.94 111 THR B CA 1
ATOM 1910 C C . THR B 1 111 ? 3.934 0.849 4.078 1 97.94 111 THR B C 1
ATOM 1912 O O . THR B 1 111 ? 4.793 1.128 3.238 1 97.94 111 THR B O 1
ATOM 1915 N N . ALA B 1 112 ? 3.516 1.682 5.035 1 98.38 112 ALA B N 1
ATOM 1916 C CA . ALA B 1 112 ? 4.016 3.053 5.094 1 98.38 112 ALA B CA 1
ATOM 1917 C C . ALA B 1 112 ? 5.527 3.08 5.285 1 98.38 112 ALA B C 1
ATOM 1919 O O . ALA B 1 112 ? 6.227 3.865 4.641 1 98.38 112 ALA B O 1
ATOM 1920 N N . GLU B 1 113 ? 6.016 2.24 6.148 1 97.25 113 GLU B N 1
ATOM 1921 C CA . GLU B 1 113 ? 7.449 2.188 6.41 1 97.25 113 GLU B CA 1
ATOM 1922 C C . GLU B 1 113 ? 8.219 1.745 5.168 1 97.25 113 GLU B C 1
ATOM 1924 O O . GLU B 1 113 ? 9.281 2.293 4.863 1 97.25 113 GLU B O 1
ATOM 1929 N N . SER B 1 114 ? 7.676 0.836 4.465 1 97 114 SER B N 1
ATOM 1930 C CA . SER B 1 114 ? 8.32 0.415 3.225 1 97 114 SER B CA 1
ATOM 1931 C C . SER B 1 114 ? 8.344 1.548 2.203 1 97 114 SER B C 1
ATOM 1933 O O . SER B 1 114 ? 9.367 1.784 1.556 1 97 114 SER B O 1
ATOM 1935 N N . LEU B 1 115 ? 7.238 2.23 2.061 1 97.94 115 LEU B N 1
ATOM 1936 C CA . LEU B 1 115 ? 7.145 3.297 1.071 1 97.94 115 LEU B CA 1
ATOM 1937 C C . LEU B 1 115 ? 8.102 4.438 1.411 1 97.94 115 LEU B C 1
ATOM 1939 O O . LEU B 1 115 ? 8.781 4.965 0.53 1 97.94 115 LEU B O 1
ATOM 1943 N N . ILE B 1 116 ? 8.141 4.797 2.703 1 97.94 116 ILE B N 1
ATOM 1944 C CA . ILE B 1 116 ? 8.961 5.938 3.088 1 97.94 116 ILE B CA 1
ATOM 1945 C C . ILE B 1 116 ? 10.438 5.59 2.916 1 97.94 116 ILE B C 1
ATOM 1947 O O . ILE B 1 116 ? 11.242 6.434 2.502 1 97.94 116 ILE B O 1
ATOM 1951 N N . LEU B 1 117 ? 10.828 4.367 3.248 1 97.62 117 LEU B N 1
ATOM 1952 C CA . LEU B 1 117 ? 12.203 3.945 3.02 1 97.62 117 LEU B CA 1
ATOM 1953 C C . LEU B 1 117 ? 12.508 3.875 1.527 1 97.62 117 LEU B C 1
ATOM 1955 O O . LEU B 1 117 ? 13.609 4.234 1.097 1 97.62 117 LEU B O 1
ATOM 1959 N N . GLY B 1 118 ? 11.539 3.4 0.717 1 96.75 118 GLY B N 1
ATOM 1960 C CA . GLY B 1 118 ? 11.695 3.443 -0.728 1 96.75 118 GLY B CA 1
ATOM 1961 C C . GLY B 1 118 ? 11.93 4.844 -1.26 1 96.75 118 GLY B C 1
ATOM 1962 O O . GLY B 1 118 ? 12.727 5.035 -2.182 1 96.75 118 GLY B O 1
ATOM 1963 N N . LEU B 1 119 ? 11.219 5.758 -0.692 1 95.5 119 LEU B N 1
ATOM 1964 C CA . LEU B 1 119 ? 11.43 7.16 -1.038 1 95.5 119 LEU B CA 1
ATOM 1965 C C . LEU B 1 119 ? 12.867 7.578 -0.759 1 95.5 119 LEU B C 1
ATOM 1967 O O . LEU B 1 119 ? 13.5 8.234 -1.59 1 95.5 119 LEU B O 1
ATOM 1971 N N . ASP B 1 120 ? 13.359 7.133 0.357 1 96 120 ASP B N 1
ATOM 1972 C CA . ASP B 1 120 ? 14.719 7.465 0.775 1 96 120 ASP B CA 1
ATOM 1973 C C . ASP B 1 120 ? 15.75 6.82 -0.146 1 96 120 ASP B C 1
ATOM 1975 O O . ASP B 1 120 ? 16.797 7.402 -0.406 1 96 120 ASP B O 1
ATOM 1979 N N . HIS B 1 121 ? 15.43 5.656 -0.644 1 95.75 121 HIS B N 1
ATOM 1980 C CA . HIS B 1 121 ? 16.312 4.926 -1.542 1 95.75 121 HIS B CA 1
ATOM 1981 C C . HIS B 1 121 ? 16.297 5.523 -2.945 1 95.75 121 HIS B C 1
ATOM 1983 O O . HIS B 1 121 ? 17.141 5.199 -3.775 1 95.75 121 HIS B O 1
ATOM 1989 N N . GLY B 1 122 ? 15.289 6.355 -3.246 1 94.31 122 GLY B N 1
ATOM 1990 C CA . GLY B 1 122 ? 15.125 6.887 -4.59 1 94.31 122 GLY B CA 1
ATOM 1991 C C . GLY B 1 122 ? 14.328 5.973 -5.5 1 94.31 122 GLY B C 1
ATOM 1992 O O . GLY B 1 122 ? 14.383 6.109 -6.727 1 94.31 122 GLY B O 1
ATOM 1993 N N . ASP B 1 123 ? 13.594 5 -4.898 1 93.56 123 ASP B N 1
ATOM 1994 C CA . ASP B 1 123 ? 12.852 4.012 -5.68 1 93.56 123 ASP B CA 1
ATOM 1995 C C . ASP B 1 123 ? 11.703 4.664 -6.441 1 93.56 123 ASP B C 1
ATOM 1997 O O . ASP B 1 123 ? 11.195 4.098 -7.41 1 93.56 123 ASP B O 1
ATOM 2001 N N . LEU B 1 124 ? 11.25 5.852 -6.055 1 90.5 124 LEU B N 1
ATOM 2002 C CA . LEU B 1 124 ? 10.086 6.5 -6.641 1 90.5 124 LEU B CA 1
ATOM 2003 C C . LEU B 1 124 ? 10.5 7.668 -7.527 1 90.5 124 LEU B C 1
ATOM 2005 O O . LEU B 1 124 ? 9.656 8.453 -7.969 1 90.5 124 LEU B O 1
ATOM 2009 N N . ASP B 1 125 ? 11.758 7.777 -7.852 1 87.06 125 ASP B N 1
ATOM 2010 C CA . ASP B 1 125 ? 12.273 8.914 -8.617 1 87.06 125 ASP B CA 1
ATOM 2011 C C . ASP B 1 125 ? 11.727 8.906 -10.039 1 87.06 125 ASP B C 1
ATOM 2013 O O . ASP B 1 125 ? 11.719 9.945 -10.711 1 87.06 125 ASP B O 1
ATOM 2017 N N . TRP B 1 126 ? 11.336 7.785 -10.539 1 76.31 126 TRP B N 1
ATOM 2018 C CA . TRP B 1 126 ? 10.766 7.711 -11.883 1 76.31 126 TRP B CA 1
ATOM 2019 C C . TRP B 1 126 ? 9.492 8.547 -11.977 1 76.31 126 TRP B C 1
ATOM 2021 O O . TRP B 1 126 ? 9.07 8.922 -13.078 1 76.31 126 TRP B O 1
ATOM 2031 N N . ARG B 1 127 ? 8.844 8.781 -10.875 1 74.5 127 ARG B N 1
ATOM 2032 C CA . ARG B 1 127 ? 7.621 9.586 -10.852 1 74.5 127 ARG B CA 1
ATOM 2033 C C . ARG B 1 127 ? 7.934 11.055 -11.094 1 74.5 127 ARG B C 1
ATOM 2035 O O . ARG B 1 127 ? 7.051 11.82 -11.492 1 74.5 127 ARG B O 1
ATOM 2042 N N . LEU B 1 128 ? 9.07 11.438 -10.695 1 65.94 128 LEU B N 1
ATOM 2043 C CA . LEU B 1 128 ? 9.477 12.828 -10.875 1 65.94 128 LEU B CA 1
ATOM 2044 C C . LEU B 1 128 ? 9.703 13.141 -12.344 1 65.94 128 LEU B C 1
ATOM 2046 O O . LEU B 1 128 ? 9.641 14.305 -12.758 1 65.94 128 LEU B O 1
ATOM 2050 N N . SER B 1 129 ? 10.062 12.211 -13.133 1 52.69 129 SER B N 1
ATOM 2051 C CA . SER B 1 129 ? 10.391 12.43 -14.539 1 52.69 129 SER B CA 1
ATOM 2052 C C . SER B 1 129 ? 9.133 12.43 -15.398 1 52.69 129 SER B C 1
ATOM 2054 O O . SER B 1 129 ? 9.203 12.672 -16.609 1 52.69 129 SER B O 1
ATOM 2056 N N . LYS B 1 130 ? 8.109 12.297 -14.805 1 46.28 130 LYS B N 1
ATOM 2057 C CA . LYS B 1 130 ? 6.918 12.375 -15.648 1 46.28 130 LYS B CA 1
ATOM 2058 C C . LYS B 1 130 ? 6.484 13.82 -15.859 1 46.28 130 LYS B C 1
ATOM 2060 O O . LYS B 1 130 ? 6.672 14.664 -14.984 1 46.28 130 LYS B O 1
#

Foldseek 3Di:
DEEEEEEDPVCLVVLCVVCQVLVVLCLVYAYEYEDVSQVSNCVNNVHDYHYAHHQLVCSLVVVLVCLLVLNHQAYEYEYDPVDDDPSGRDPVVSVVSCVVSVHHYDHDDVSVVVVSVCSVVCVSVVSVVD/DEEEEEEDPVCLVVLCVVCQVLVVLCLVYAYEYEDVSQVSNCVNRVHDYHYAHHQLVCSLVVVLVCLLVLNHQAYEYEYDPVDDDPSGRDPVVSVVSCVVSVHHYDHDDVSVVVVSVCSVVCVSVVSVVD